Protein AF-A0A7V6LHS7-F1 (afdb_monomer)

Secondary structure (DSSP, 8-state):
-----------------------------------SSGGGHHHHHHTSPP-----------------------PPP--------PPPHHHHHHHHHH-----PPPPTTS-GGGEEE-SS-EEEPPSS-B--SS--SSSPPPTTS-EEEEEEESS---HHHHHHHHHTT-EEEEEETTTEEEEEE-HHHHHHHTT-TTEEEEEE--GGGGS-HHHHHHHHHS-TT---------SSGGGHHHHHHHHHHTT---S------

Foldseek 3Di:
DDDDDDDDDDDYDDDDDDDDDDDDDDDDDDDDDPPDDPVVQLVVLVVPDDDDPDDDDDDDDDDDDDDDDDDDDDDDPDPPPQLAAQDPVNVVVLVVSDDQDDDDDDPVDDPLQWFDFSQYIGGQDPAQEEDLDDPPLDDADPVQWFKKWFAFPDADDPVNVVLLVVLVWAWQADTGRRTTITTAHSSSSNSVVVVPRTRYIDTCHPSRQDRRSRVSVPVSDDPSYHYDDDHDDSFLVCQVVVCVVCVVVVHDDPDTGSDD

Mean predicted aligned error: 15.68 Å

Nearest PDB structures (foldseek):
  5ueb-assembly1_A  TM=5.279E-01  e=4.347E-01  Neisseria gonorrhoeae NCCP11945
  4f3q-assembly1_A  TM=5.709E-01  e=1.157E+00  Coxiella burnetii RSA 493
  7qdd-assembly1_B  TM=4.442E-01  e=1.089E+00  Saccharomyces cerevisiae S288C
  8cg4-assembly1_B  TM=6.805E-01  e=6.825E+00  Aspergillus parasiticus
  6kor-assembly1_A  TM=5.449E-01  e=6.825E+00  Homo sapiens

Sequence (260 aa):
MKKKTFVGLLVTGCIAAVLIFVAWPRRTVPDATSDNADKSLPSRLAACPHPTPATDPSQPVTVEEAQQGNVTNAPADAPAAASARLDEATLEPLRRAFVAPRFSEDPTLPRERQTLLSNRLVVSPEKRSIPDAASGRQSPTPRGTTPFLVQFNTPVSDVTRKLLIEAGALVRGFFPNNAILAELSPAALAALQEVAQVQGAAEFLPSDKVQPFLASLIAAFPKERTVRVSIQTLAPEDAAPLAAVVRKLGGEVEAASAGT

Solvent-accessible surface area (backbone atoms only — not comparable to full-atom values): 17292 Å² total; per-residue (Å²): 134,83,91,86,84,90,83,86,77,90,78,87,84,86,85,87,89,84,89,85,91,81,92,87,82,89,82,88,85,80,93,74,92,80,81,73,70,80,79,46,57,70,56,50,64,72,66,53,80,72,85,72,78,87,72,82,93,82,79,89,82,83,85,83,88,83,82,91,82,90,79,90,79,82,88,75,92,63,77,80,76,69,54,64,55,61,45,66,84,63,47,50,62,52,58,74,69,56,76,76,75,80,72,75,85,60,88,91,49,66,65,55,37,47,32,78,51,75,71,46,71,46,70,55,54,94,58,75,49,64,59,82,61,83,86,73,84,59,80,58,47,100,84,62,22,41,49,25,39,38,26,30,83,52,80,81,44,72,67,58,52,50,51,41,45,75,34,56,31,47,79,62,45,81,43,70,40,27,25,33,36,26,33,29,30,68,68,18,42,52,43,46,76,72,40,84,68,52,24,22,52,44,73,60,48,69,68,65,75,51,56,60,69,59,54,51,49,63,73,74,45,65,88,66,51,40,72,91,79,88,85,83,62,84,46,44,81,46,28,61,62,48,49,52,51,40,45,75,72,74,44,86,75,95,78,75,68,54,78,126

Structure (mmCIF, N/CA/C/O backbone):
data_AF-A0A7V6LHS7-F1
#
_entry.id   AF-A0A7V6LHS7-F1
#
loop_
_atom_site.group_PDB
_atom_site.id
_atom_site.type_symbol
_atom_site.label_atom_id
_atom_site.label_alt_id
_atom_site.label_comp_id
_atom_site.label_asym_id
_atom_site.label_entity_id
_atom_site.label_seq_id
_atom_site.pdbx_PDB_ins_code
_atom_site.Cartn_x
_atom_site.Cartn_y
_atom_site.Cartn_z
_atom_site.occupancy
_atom_site.B_iso_or_equiv
_atom_site.auth_seq_id
_atom_site.auth_comp_id
_atom_site.auth_asym_id
_atom_site.auth_atom_id
_atom_site.pdbx_PDB_model_num
ATOM 1 N N . MET A 1 1 ? -57.864 3.157 -35.873 1.00 36.84 1 MET A N 1
ATOM 2 C CA . MET A 1 1 ? -58.013 3.050 -37.343 1.00 36.84 1 MET A CA 1
ATOM 3 C C . MET A 1 1 ? -56.634 3.096 -37.995 1.00 36.84 1 MET A C 1
ATOM 5 O O . MET A 1 1 ? -55.875 3.981 -37.646 1.00 36.84 1 MET A O 1
ATOM 9 N N . LYS A 1 2 ? -56.367 2.125 -38.890 1.00 38.59 2 LYS A N 1
ATOM 10 C CA . LYS A 1 2 ? -55.381 2.064 -40.006 1.00 38.59 2 LYS A CA 1
ATOM 11 C C . LYS A 1 2 ? -53.926 2.498 -39.705 1.00 38.59 2 LYS A C 1
ATOM 13 O O . LYS A 1 2 ? -53.656 3.676 -39.561 1.00 38.59 2 LYS A O 1
ATOM 18 N N . LYS A 1 3 ? -52.973 1.571 -39.509 1.00 39.00 3 LYS A N 1
ATOM 19 C CA . LYS A 1 3 ? -52.224 0.749 -40.507 1.00 39.00 3 LYS A CA 1
ATOM 20 C C . LYS A 1 3 ? -51.503 1.558 -41.601 1.00 39.00 3 LYS A C 1
ATOM 22 O O . LYS A 1 3 ? -52.175 2.046 -42.505 1.00 39.00 3 LYS A O 1
ATOM 27 N N . LYS A 1 4 ? -50.162 1.517 -41.592 1.00 41.16 4 LYS A N 1
ATOM 28 C CA . LYS A 1 4 ? -49.255 0.870 -42.584 1.00 41.16 4 LYS A CA 1
ATOM 29 C C . LYS A 1 4 ? -47.798 1.252 -42.213 1.00 41.16 4 LYS A C 1
ATOM 31 O O . LYS A 1 4 ? -47.525 2.438 -42.169 1.00 41.16 4 LYS A O 1
ATOM 36 N N . THR A 1 5 ? -46.876 0.408 -41.729 1.00 39.06 5 THR A N 1
ATOM 37 C CA . THR A 1 5 ? -46.391 -0.943 -42.105 1.00 39.06 5 THR A CA 1
ATOM 38 C C . THR A 1 5 ? -45.326 -0.894 -43.214 1.00 39.06 5 THR A C 1
ATOM 40 O O . THR A 1 5 ? -45.680 -0.611 -44.353 1.00 39.06 5 THR A O 1
ATOM 43 N N . PHE A 1 6 ? -44.105 -1.341 -42.845 1.00 35.50 6 PHE A N 1
ATOM 44 C CA . PHE A 1 6 ? -43.155 -2.158 -43.643 1.00 35.50 6 PHE A CA 1
ATOM 45 C C . PHE A 1 6 ? -42.300 -1.393 -44.679 1.00 35.50 6 PHE A C 1
ATOM 47 O O . PHE A 1 6 ? -42.765 -0.420 -45.247 1.00 35.50 6 PHE A O 1
ATOM 54 N N . VAL A 1 7 ? -41.033 -1.702 -44.981 1.00 36.03 7 VAL A N 1
ATOM 55 C CA . VAL A 1 7 ? -40.112 -2.859 -44.851 1.00 36.03 7 VAL A CA 1
ATOM 56 C C . VAL A 1 7 ? -38.718 -2.214 -44.869 1.00 36.03 7 VAL A C 1
ATOM 58 O O . VAL A 1 7 ? -38.517 -1.294 -45.650 1.00 36.03 7 VAL A O 1
ATOM 61 N N . GLY A 1 8 ? -37.757 -2.514 -44.001 1.00 31.55 8 GLY A N 1
ATOM 62 C CA . GLY A 1 8 ? -37.092 -3.800 -43.775 1.00 31.55 8 GLY A CA 1
ATOM 63 C C . GLY A 1 8 ? -35.640 -3.671 -44.274 1.00 31.55 8 GLY A C 1
ATOM 64 O O . GLY A 1 8 ? -35.255 -2.633 -44.793 1.00 31.55 8 GLY A O 1
ATOM 65 N N . LEU A 1 9 ? -34.761 -4.646 -44.144 1.00 31.84 9 LEU A N 1
ATOM 66 C CA . LEU A 1 9 ? -34.845 -5.979 -43.581 1.00 31.84 9 LEU A CA 1
ATOM 67 C C . LEU A 1 9 ? -33.372 -6.441 -43.478 1.00 31.84 9 LEU A C 1
ATOM 69 O O . LEU A 1 9 ? -32.654 -6.250 -44.450 1.00 31.84 9 LEU A O 1
ATOM 73 N N . LEU A 1 10 ? -32.994 -7.052 -42.344 1.00 33.50 10 LEU A N 1
ATOM 74 C CA . LEU A 1 10 ? -32.187 -8.288 -42.226 1.00 33.50 10 LEU A CA 1
ATOM 75 C C . LEU A 1 10 ? -30.771 -8.387 -42.886 1.00 33.50 10 LEU A C 1
ATOM 77 O O . LEU A 1 10 ? -30.543 -7.896 -43.973 1.00 33.50 10 LEU A O 1
ATOM 81 N N . VAL A 1 11 ? -29.770 -9.127 -42.382 1.00 32.09 11 VAL A N 1
ATOM 82 C CA . VAL A 1 11 ? -29.597 -9.967 -41.179 1.00 32.09 11 VAL A CA 1
ATOM 83 C C . VAL A 1 11 ? -28.171 -10.536 -41.131 1.00 32.09 11 VAL A C 1
ATOM 85 O O . VAL A 1 11 ? -27.549 -10.687 -42.176 1.00 32.09 11 VAL A O 1
ATOM 88 N N . THR A 1 12 ? -27.750 -10.944 -39.922 1.00 32.84 12 THR A N 1
ATOM 89 C CA . THR A 1 12 ? -26.756 -11.999 -39.568 1.00 32.84 12 THR A CA 1
ATOM 90 C C . THR A 1 12 ? -25.311 -11.898 -40.083 1.00 32.84 12 THR A C 1
ATOM 92 O O . THR A 1 12 ? -25.046 -11.421 -41.168 1.00 32.84 12 THR A O 1
ATOM 95 N N . GLY A 1 13 ? -24.307 -12.408 -39.368 1.00 27.52 13 GLY A N 1
ATOM 96 C CA . GLY A 1 13 ? -24.367 -13.364 -38.267 1.00 27.52 13 GLY A CA 1
ATOM 97 C C . GLY A 1 13 ? -23.007 -13.619 -37.623 1.00 27.52 13 GLY A C 1
ATOM 98 O O . GLY A 1 13 ? -21.966 -13.155 -38.078 1.00 27.52 13 GLY A O 1
ATOM 99 N N . CYS A 1 14 ? -23.075 -14.349 -36.516 1.00 28.12 14 CYS A N 1
ATOM 100 C CA . CYS A 1 14 ? -21.964 -14.825 -35.711 1.00 28.12 14 CYS A CA 1
ATOM 101 C C . CYS A 1 14 ? -21.332 -16.120 -36.276 1.00 28.12 14 CYS A C 1
ATOM 103 O O . CYS A 1 14 ? -21.974 -16.840 -37.034 1.00 28.12 14 CYS A O 1
ATOM 105 N N . ILE A 1 15 ? -20.168 -16.464 -35.697 1.00 29.14 15 ILE A N 1
ATOM 106 C CA . ILE A 1 15 ? -19.566 -17.808 -35.500 1.00 29.14 15 ILE A CA 1
ATOM 107 C C . ILE A 1 15 ? -18.392 -18.204 -36.431 1.00 29.14 15 ILE A C 1
ATOM 109 O O . ILE A 1 15 ? -18.565 -18.603 -37.571 1.00 29.14 15 ILE A O 1
ATOM 113 N N . ALA A 1 16 ? -17.196 -18.118 -35.831 1.00 27.47 16 ALA A N 1
ATOM 114 C CA . ALA A 1 16 ? -16.117 -19.111 -35.680 1.00 27.47 16 ALA A CA 1
ATOM 115 C C . ALA A 1 16 ? -15.607 -20.010 -36.840 1.00 27.47 16 ALA A C 1
ATOM 117 O O . ALA A 1 16 ? -16.342 -20.793 -37.425 1.00 27.47 16 ALA A O 1
ATOM 118 N N . ALA A 1 17 ? -14.262 -20.051 -36.895 1.00 25.48 17 ALA A 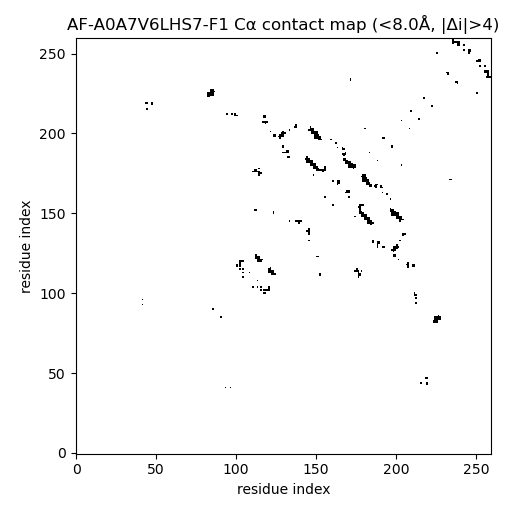N 1
ATOM 119 C CA . ALA A 1 17 ? -13.388 -21.238 -36.947 1.00 25.48 17 ALA A CA 1
ATOM 120 C C . ALA A 1 17 ? -12.770 -21.708 -38.294 1.00 25.48 17 ALA A C 1
ATOM 122 O O . ALA A 1 17 ? -13.457 -22.049 -39.245 1.00 25.48 17 ALA A O 1
ATOM 123 N N . VAL A 1 18 ? -11.435 -21.875 -38.216 1.00 28.14 18 VAL A N 1
ATOM 124 C CA . VAL A 1 18 ? -10.567 -22.908 -38.836 1.00 28.14 18 VAL A CA 1
ATOM 125 C C . VAL A 1 18 ? -9.841 -22.595 -40.164 1.00 28.14 18 VAL A C 1
ATOM 127 O O . VAL A 1 18 ? -10.405 -22.533 -41.247 1.00 28.14 18 VAL A O 1
ATOM 130 N N . LEU A 1 19 ? -8.518 -22.462 -39.981 1.00 30.88 19 LEU A N 1
ATOM 131 C CA . LEU A 1 19 ? -7.338 -22.760 -40.813 1.00 30.88 19 LEU A CA 1
ATOM 132 C C . LEU A 1 19 ? -7.534 -23.549 -42.124 1.00 30.88 19 LEU A C 1
ATOM 134 O O . LEU A 1 19 ? -8.199 -24.574 -42.109 1.00 30.88 19 LEU A O 1
ATOM 138 N N . ILE A 1 20 ? -6.751 -23.193 -43.160 1.00 30.38 20 ILE A N 1
ATOM 139 C CA . ILE A 1 20 ? -5.912 -24.119 -43.959 1.00 30.38 20 ILE A CA 1
ATOM 140 C C . ILE A 1 20 ? -4.780 -23.343 -44.675 1.00 30.38 20 ILE A C 1
ATOM 142 O O . ILE A 1 20 ? -4.989 -22.303 -45.292 1.00 30.38 20 ILE A O 1
ATOM 146 N N . PHE A 1 21 ? -3.572 -23.898 -44.546 1.00 30.70 21 PHE A N 1
ATOM 147 C CA . PHE A 1 21 ? -2.288 -23.577 -45.185 1.00 30.70 21 PHE A CA 1
ATOM 148 C C . PHE A 1 21 ? -2.244 -23.953 -46.676 1.00 30.70 21 PHE A C 1
ATOM 150 O O . PHE A 1 21 ? -2.659 -25.065 -46.985 1.00 30.70 21 PHE A O 1
ATOM 157 N N . VAL A 1 22 ? -1.555 -23.167 -47.530 1.00 29.61 22 VAL A N 1
ATOM 158 C CA . VAL A 1 22 ? -0.772 -23.676 -48.689 1.00 29.61 22 VAL A CA 1
ATOM 159 C C . VAL A 1 22 ? 0.455 -22.771 -48.993 1.00 29.61 22 VAL A C 1
ATOM 161 O O . VAL A 1 22 ? 0.316 -21.562 -49.121 1.00 29.61 22 VAL A O 1
ATOM 164 N N . ALA A 1 23 ? 1.624 -23.438 -49.065 1.00 29.45 23 ALA A N 1
ATOM 165 C CA . ALA A 1 23 ? 3.019 -23.172 -49.521 1.00 29.45 23 ALA A CA 1
ATOM 166 C C . ALA A 1 23 ? 3.360 -21.950 -50.423 1.00 29.45 23 ALA A C 1
ATOM 168 O O . ALA A 1 23 ? 2.482 -21.447 -51.107 1.00 29.45 23 ALA A O 1
ATOM 169 N N . TRP A 1 24 ? 4.594 -21.423 -50.605 1.00 26.33 24 TRP A N 1
ATOM 170 C CA . TRP A 1 24 ? 6.054 -21.764 -50.475 1.00 26.33 24 TRP A CA 1
ATOM 171 C C . TRP A 1 24 ? 6.815 -20.375 -50.607 1.00 26.33 24 TRP A C 1
ATOM 173 O O . TRP A 1 24 ? 6.124 -19.385 -50.842 1.00 26.33 24 TRP A O 1
ATOM 183 N N . PRO A 1 25 ? 8.168 -20.195 -50.588 1.00 35.47 25 PRO A N 1
ATOM 184 C CA . PRO A 1 25 ? 9.215 -21.157 -50.324 1.00 35.47 25 PRO A CA 1
ATOM 185 C C . PRO A 1 25 ? 10.320 -20.810 -49.307 1.00 35.47 25 PRO A C 1
ATOM 187 O O . PRO A 1 25 ? 10.591 -19.667 -48.955 1.00 35.47 25 PRO A O 1
ATOM 190 N N . ARG A 1 26 ? 11.003 -21.891 -48.901 1.00 30.02 26 ARG A N 1
ATOM 191 C CA . ARG A 1 26 ? 12.215 -21.959 -48.076 1.00 30.02 26 ARG A CA 1
ATOM 192 C C . ARG A 1 26 ? 13.386 -21.196 -48.710 1.00 30.02 26 ARG A C 1
ATOM 194 O O . ARG A 1 26 ? 13.736 -21.453 -49.859 1.00 30.02 26 ARG A O 1
ATOM 201 N N . ARG A 1 27 ? 14.072 -20.382 -47.904 1.00 30.16 27 ARG A N 1
ATOM 202 C CA . ARG A 1 27 ? 15.507 -20.100 -48.049 1.00 30.16 27 ARG A CA 1
ATOM 203 C C . ARG A 1 27 ? 16.225 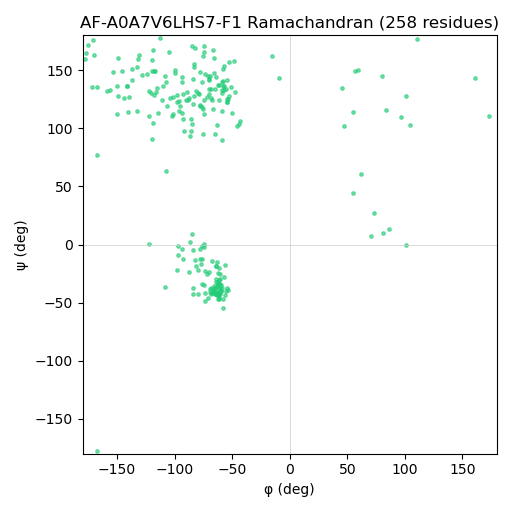-20.660 -46.824 1.00 30.16 27 ARG A C 1
ATOM 205 O O . ARG A 1 27 ? 15.988 -20.224 -45.707 1.00 30.16 27 ARG A O 1
ATOM 212 N N . THR A 1 28 ? 17.047 -21.672 -47.058 1.00 35.28 28 THR A N 1
ATOM 213 C CA . THR A 1 28 ? 18.078 -22.187 -46.149 1.00 35.28 28 THR A CA 1
ATOM 214 C C . THR A 1 28 ? 19.303 -21.277 -46.181 1.00 35.28 28 THR A C 1
ATOM 216 O O . THR A 1 28 ? 19.566 -20.745 -47.259 1.00 35.28 28 THR A O 1
ATOM 219 N N . VAL A 1 29 ? 20.032 -21.160 -45.055 1.00 30.31 29 VAL A N 1
ATOM 220 C CA . VAL A 1 29 ? 21.491 -20.879 -44.879 1.00 30.31 29 VAL A CA 1
ATOM 221 C C . VAL A 1 29 ? 21.739 -20.376 -43.430 1.00 30.31 29 VAL A C 1
ATOM 223 O O . VAL A 1 29 ? 20.928 -19.587 -42.954 1.00 30.31 29 VAL A O 1
ATOM 226 N N . PRO A 1 30 ? 22.852 -20.722 -42.745 1.00 33.62 30 PRO A N 1
ATOM 227 C CA . PRO A 1 30 ? 23.294 -22.031 -42.256 1.00 33.62 30 PRO A CA 1
ATOM 228 C C . PRO A 1 30 ? 23.298 -22.107 -40.701 1.00 33.62 30 PRO A C 1
ATOM 230 O O . PRO A 1 30 ? 23.027 -21.127 -40.009 1.00 33.62 30 PRO A O 1
ATOM 233 N N . ASP A 1 31 ? 23.636 -23.280 -40.159 1.00 34.09 31 ASP A N 1
ATOM 234 C CA . ASP A 1 31 ? 23.856 -23.530 -38.728 1.00 34.09 31 ASP A CA 1
ATOM 235 C C . ASP A 1 31 ? 24.886 -22.576 -38.102 1.00 34.09 31 ASP A C 1
ATOM 237 O O . ASP A 1 31 ? 26.059 -22.561 -38.479 1.00 34.09 31 ASP A O 1
ATOM 241 N N . ALA A 1 32 ? 24.458 -21.854 -37.067 1.00 31.58 32 ALA A N 1
ATOM 242 C CA . ALA A 1 32 ? 25.328 -21.391 -35.998 1.00 31.58 32 ALA A CA 1
ATOM 243 C C . ALA A 1 32 ? 24.810 -22.023 -34.705 1.00 31.58 32 ALA A C 1
ATOM 245 O O . ALA A 1 32 ? 23.765 -21.647 -34.177 1.00 31.58 32 ALA A O 1
ATOM 246 N N . THR A 1 33 ? 25.533 -23.034 -34.235 1.00 35.53 33 THR A N 1
ATOM 247 C CA . THR A 1 33 ? 25.368 -23.688 -32.936 1.00 35.53 33 THR A CA 1
ATOM 248 C C . THR A 1 33 ? 25.207 -22.657 -31.816 1.00 35.53 33 THR A C 1
ATOM 250 O O . THR A 1 33 ? 26.182 -22.072 -31.351 1.00 35.53 33 THR A O 1
ATOM 253 N N . SER A 1 34 ? 23.967 -22.467 -31.371 1.00 35.91 34 SER A N 1
ATOM 254 C CA . SER A 1 34 ? 23.592 -21.791 -30.128 1.00 35.91 34 SER A CA 1
ATOM 255 C C . SER A 1 34 ? 23.113 -22.859 -29.144 1.00 35.91 34 SER A C 1
ATOM 257 O O . SER A 1 34 ? 21.946 -22.913 -28.756 1.00 35.91 34 SER A O 1
ATOM 259 N N . ASP A 1 35 ? 24.019 -23.763 -28.780 1.00 38.62 35 ASP A N 1
ATOM 260 C CA . ASP A 1 35 ? 23.774 -24.712 -27.702 1.00 38.62 35 ASP A CA 1
ATOM 261 C C . ASP A 1 35 ? 24.202 -24.057 -26.376 1.00 38.62 35 ASP A C 1
ATOM 263 O O . ASP A 1 35 ? 25.334 -23.597 -26.239 1.00 38.62 35 ASP A O 1
ATOM 267 N N . ASN A 1 36 ? 23.276 -24.035 -25.408 1.00 37.28 36 ASN A N 1
ATOM 268 C CA . ASN A 1 36 ? 23.440 -23.751 -23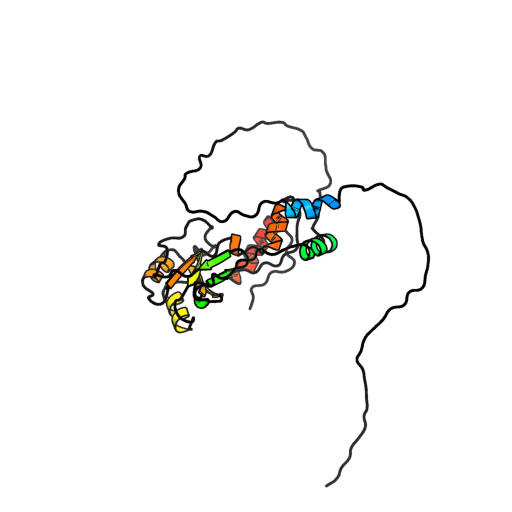.966 1.00 37.28 36 ASN A CA 1
ATOM 269 C C . ASN A 1 36 ? 23.086 -22.379 -23.350 1.00 37.28 36 ASN A C 1
ATOM 271 O O . ASN A 1 36 ? 23.133 -22.285 -22.123 1.00 37.28 36 ASN A O 1
ATOM 275 N N . ALA A 1 37 ? 22.623 -21.354 -24.076 1.00 38.50 37 ALA A N 1
ATOM 276 C CA . ALA A 1 37 ? 22.182 -20.108 -23.411 1.00 38.50 37 ALA A CA 1
ATOM 277 C C . ALA A 1 37 ? 20.724 -20.165 -22.888 1.00 38.50 37 ALA A C 1
ATOM 279 O O . ALA A 1 37 ? 20.459 -19.793 -21.740 1.00 38.50 37 ALA A O 1
ATOM 280 N N . ASP A 1 38 ? 19.791 -20.717 -23.671 1.00 40.53 38 ASP A N 1
ATOM 281 C CA . ASP A 1 38 ? 18.346 -20.634 -23.380 1.00 40.53 38 ASP A CA 1
ATOM 282 C C . ASP A 1 38 ? 17.838 -21.625 -22.326 1.00 40.53 38 ASP A C 1
ATOM 284 O O . ASP A 1 38 ? 16.848 -21.367 -21.641 1.00 40.53 38 ASP A O 1
ATOM 288 N N 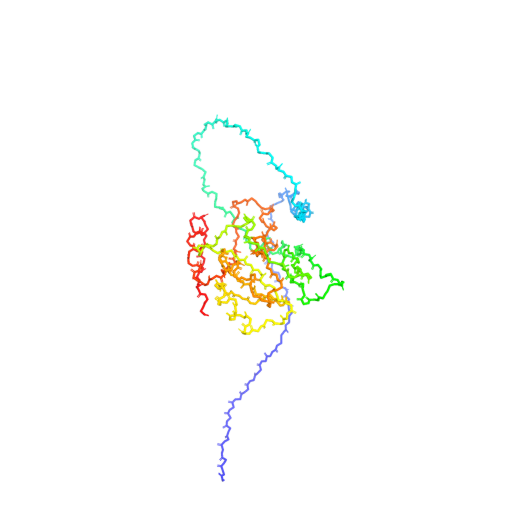. LYS A 1 39 ? 18.554 -22.731 -22.092 1.00 36.50 39 LYS A N 1
ATOM 289 C CA . LYS A 1 39 ? 18.210 -23.692 -21.024 1.00 36.50 39 LYS A CA 1
ATOM 290 C C . LYS A 1 39 ? 18.559 -23.185 -19.613 1.00 36.50 39 LYS A C 1
ATOM 292 O O . LYS A 1 39 ? 18.285 -23.870 -18.628 1.00 36.50 39 LYS A O 1
ATOM 297 N N . SER A 1 40 ? 19.155 -21.994 -19.489 1.00 54.19 40 SER A N 1
ATOM 298 C CA . SER A 1 40 ? 19.657 -21.467 -18.213 1.00 54.19 40 SER A CA 1
ATOM 299 C C . SER A 1 40 ? 18.715 -20.486 -17.502 1.00 54.19 40 SER A C 1
ATOM 301 O O . SER A 1 40 ? 18.806 -20.348 -16.287 1.00 54.19 40 SER A O 1
ATOM 303 N N . LEU A 1 41 ? 17.786 -19.831 -18.203 1.00 49.84 41 LEU A N 1
ATOM 304 C CA . LEU A 1 41 ? 16.922 -18.790 -17.623 1.00 49.84 41 LEU A CA 1
ATOM 305 C C . LEU A 1 41 ? 15.819 -19.331 -16.693 1.00 49.84 41 LEU A C 1
ATOM 307 O O . LEU A 1 41 ? 15.732 -18.852 -15.560 1.00 49.84 41 LEU A O 1
ATOM 311 N N . PRO A 1 42 ? 15.030 -20.354 -17.087 1.00 47.59 42 PRO A N 1
ATOM 312 C CA . PRO A 1 42 ? 14.025 -20.947 -16.196 1.00 47.59 42 PRO A CA 1
ATOM 313 C C . PRO A 1 42 ? 14.667 -21.558 -14.943 1.00 47.59 42 PRO A C 1
ATOM 315 O O . PRO A 1 42 ? 14.164 -21.421 -13.832 1.00 47.59 42 PRO A O 1
ATOM 318 N N . SER A 1 43 ? 15.834 -22.174 -15.126 1.00 45.84 43 SER A N 1
ATOM 319 C CA . SER A 1 43 ? 16.632 -22.830 -14.090 1.00 45.84 43 SER A CA 1
ATOM 320 C C . SER A 1 43 ? 17.230 -21.827 -13.094 1.00 45.84 43 SER A C 1
ATOM 322 O O . SER A 1 43 ? 17.260 -22.092 -11.897 1.00 45.84 43 SER A O 1
ATOM 324 N N . ARG A 1 44 ? 17.665 -20.649 -13.566 1.00 50.88 44 ARG A N 1
ATOM 325 C CA . ARG A 1 44 ? 18.159 -19.555 -12.710 1.00 50.88 44 ARG A CA 1
ATOM 326 C C . ARG A 1 44 ? 17.042 -18.913 -11.891 1.00 50.88 44 ARG A C 1
ATOM 328 O O . ARG A 1 44 ? 17.264 -18.626 -10.724 1.00 50.88 44 ARG A O 1
ATOM 335 N N . LEU A 1 45 ? 15.846 -18.757 -12.463 1.00 48.31 45 LEU A N 1
ATOM 336 C CA . LEU A 1 45 ? 14.665 -18.251 -11.750 1.00 48.31 45 LEU A CA 1
ATOM 337 C C . LEU A 1 45 ? 14.188 -19.207 -10.649 1.00 48.31 45 LEU A C 1
ATOM 339 O O . LEU A 1 45 ? 13.807 -18.754 -9.575 1.00 48.31 45 LEU A O 1
ATOM 343 N N . ALA A 1 46 ? 14.251 -20.519 -10.891 1.00 54.88 46 ALA A N 1
ATOM 344 C CA . ALA A 1 46 ? 13.940 -21.532 -9.881 1.00 54.88 46 ALA A CA 1
ATOM 345 C C . ALA A 1 46 ? 14.996 -21.619 -8.760 1.00 54.88 46 ALA A C 1
ATOM 347 O O . ALA A 1 46 ? 14.684 -22.071 -7.662 1.00 54.88 46 ALA A O 1
ATOM 348 N N . ALA A 1 47 ? 16.235 -21.194 -9.032 1.00 41.97 47 ALA A N 1
ATOM 349 C CA . ALA A 1 47 ? 17.356 -21.228 -8.091 1.00 41.97 47 ALA A CA 1
ATOM 350 C C . ALA A 1 47 ? 17.549 -19.920 -7.298 1.00 41.97 47 ALA A C 1
ATOM 352 O O . ALA A 1 47 ? 18.426 -19.854 -6.435 1.00 41.97 47 ALA A O 1
ATOM 353 N N . CYS A 1 48 ? 16.759 -18.875 -7.570 1.00 43.19 48 CYS A N 1
ATOM 354 C CA . CYS A 1 48 ? 16.786 -17.656 -6.769 1.00 43.19 48 CYS A CA 1
ATOM 355 C C . CYS A 1 48 ? 16.220 -17.950 -5.368 1.00 43.19 48 CYS A C 1
ATOM 357 O O . CYS A 1 48 ? 15.099 -18.454 -5.266 1.00 43.19 48 CYS A O 1
ATOM 359 N N . PRO A 1 49 ? 16.952 -17.636 -4.283 1.00 34.66 49 PRO A N 1
ATOM 360 C CA . PRO A 1 49 ? 16.455 -17.860 -2.936 1.00 34.66 49 PRO A CA 1
ATOM 361 C C . PRO A 1 49 ? 15.155 -17.081 -2.729 1.00 34.66 49 PRO A C 1
ATOM 363 O O . PRO A 1 49 ? 15.066 -15.888 -3.031 1.00 34.66 49 PRO A O 1
ATOM 366 N N . HIS A 1 50 ? 14.140 -17.776 -2.219 1.00 40.50 50 HIS A N 1
ATOM 367 C CA . HIS A 1 50 ? 12.907 -17.150 -1.767 1.00 40.50 50 HIS A CA 1
ATOM 368 C C . HIS A 1 50 ? 13.233 -16.047 -0.749 1.00 40.50 50 HIS A C 1
ATOM 370 O O . HIS A 1 50 ? 14.129 -16.241 0.077 1.00 40.50 50 HIS A O 1
ATOM 376 N N . PRO A 1 51 ? 12.521 -14.905 -0.765 1.00 35.09 51 PRO A N 1
ATOM 377 C CA . PRO A 1 51 ? 12.653 -13.926 0.300 1.00 35.09 51 PRO A CA 1
ATOM 378 C C . PRO A 1 51 ? 12.294 -14.607 1.621 1.00 35.09 51 PRO A C 1
ATOM 380 O O . PRO A 1 51 ? 11.165 -15.060 1.819 1.00 35.09 51 PRO A O 1
ATOM 383 N N . THR A 1 52 ? 13.287 -14.723 2.499 1.00 35.22 52 THR A N 1
ATOM 384 C CA . THR A 1 52 ? 13.126 -15.283 3.836 1.00 35.22 52 THR A CA 1
ATOM 385 C C . THR A 1 52 ? 12.052 -14.479 4.573 1.00 35.22 52 THR A C 1
ATOM 387 O O . THR A 1 52 ? 12.100 -13.243 4.534 1.00 35.22 52 THR A O 1
ATOM 390 N N . PRO A 1 53 ? 11.078 -15.123 5.241 1.00 35.97 53 PRO A N 1
ATOM 391 C CA . PRO A 1 53 ? 10.192 -14.405 6.144 1.00 35.97 53 PRO A CA 1
ATOM 392 C C . PRO A 1 53 ? 11.051 -13.669 7.175 1.00 35.97 53 PRO A C 1
ATOM 394 O O . PRO A 1 53 ? 12.015 -14.223 7.701 1.00 35.97 53 PRO A O 1
ATOM 397 N N . ALA A 1 54 ? 10.739 -12.397 7.418 1.00 36.28 54 ALA A N 1
ATOM 398 C CA . ALA A 1 54 ? 11.416 -11.617 8.441 1.00 36.28 54 ALA A CA 1
ATOM 399 C C . ALA A 1 54 ? 11.129 -12.251 9.811 1.00 36.28 54 ALA A C 1
ATOM 401 O O . ALA A 1 54 ? 10.029 -12.103 10.340 1.00 36.28 54 ALA A O 1
ATOM 402 N N . THR A 1 55 ? 12.101 -12.986 10.345 1.00 36.09 55 THR A N 1
ATOM 403 C CA . THR A 1 55 ? 12.113 -13.450 11.734 1.00 36.09 55 THR A CA 1
ATOM 404 C C . THR A 1 55 ? 12.420 -12.266 12.662 1.00 36.09 55 THR A C 1
ATOM 406 O O . THR A 1 55 ? 13.135 -11.341 12.275 1.00 36.09 55 THR A O 1
ATOM 409 N N . ASP A 1 56 ? 11.833 -12.299 13.857 1.00 32.56 56 ASP A N 1
ATOM 410 C CA . ASP A 1 56 ? 11.787 -11.257 14.894 1.00 32.56 56 ASP A CA 1
ATOM 411 C C . ASP A 1 56 ? 13.130 -10.571 15.270 1.00 32.56 56 ASP A C 1
ATOM 413 O O . ASP A 1 56 ? 14.212 -11.133 15.074 1.00 32.56 56 ASP A O 1
ATOM 417 N N . PRO A 1 57 ? 13.073 -9.351 15.852 1.00 41.66 57 PRO A N 1
ATOM 418 C CA . PRO A 1 57 ? 14.179 -8.413 15.950 1.00 41.66 57 PRO A CA 1
ATOM 419 C C . PRO A 1 57 ? 14.940 -8.585 17.262 1.00 41.66 57 PRO A C 1
ATOM 421 O O . PRO A 1 57 ? 14.468 -8.179 18.317 1.00 41.66 57 PRO A O 1
ATOM 424 N N . SER A 1 58 ? 16.151 -9.128 17.218 1.00 34.16 58 SER A N 1
ATOM 425 C CA . SER A 1 58 ? 17.140 -8.965 18.292 1.00 34.16 58 SER A CA 1
ATOM 426 C C . SER A 1 58 ? 18.504 -9.428 17.802 1.00 34.16 58 SER A C 1
ATOM 428 O O . SER A 1 58 ? 18.923 -10.527 18.143 1.00 34.16 58 SER A O 1
ATOM 430 N N . GLN A 1 59 ? 19.190 -8.616 16.992 1.00 31.77 59 GLN A N 1
ATOM 431 C CA . GLN A 1 59 ? 20.659 -8.587 16.961 1.00 31.77 59 GLN A CA 1
ATOM 432 C C . GLN A 1 59 ? 21.183 -7.432 16.087 1.00 31.77 59 GLN A C 1
ATOM 434 O O . GLN A 1 59 ? 20.660 -7.209 14.994 1.00 31.77 59 GLN A O 1
ATOM 439 N N . PRO A 1 60 ? 22.194 -6.678 16.553 1.00 30.94 60 PRO A N 1
ATOM 440 C CA . PRO A 1 60 ? 22.801 -5.602 15.783 1.00 30.94 60 PRO A CA 1
ATOM 441 C C . PRO A 1 60 ? 23.768 -6.184 14.746 1.00 30.94 60 PRO A C 1
ATOM 443 O O . PRO A 1 60 ? 24.638 -6.984 15.085 1.00 30.94 60 PRO A O 1
ATOM 446 N N . VAL A 1 61 ? 23.633 -5.772 13.484 1.00 33.00 61 VAL A N 1
ATOM 447 C CA . VAL A 1 61 ? 24.616 -6.085 12.439 1.00 33.00 61 VAL A CA 1
ATOM 448 C C . VAL A 1 61 ? 25.607 -4.930 12.354 1.00 33.00 61 VAL A C 1
ATOM 450 O O . VAL A 1 61 ? 25.249 -3.806 12.003 1.00 33.00 61 VAL A O 1
ATOM 453 N N . THR A 1 62 ? 26.847 -5.228 12.724 1.00 26.81 62 THR A N 1
ATOM 454 C CA . THR A 1 62 ? 28.027 -4.368 12.622 1.00 26.81 62 THR A CA 1
ATOM 455 C C . THR A 1 62 ? 28.351 -4.089 11.154 1.00 26.81 62 THR A C 1
ATOM 457 O O . THR A 1 62 ? 28.358 -5.006 10.334 1.00 26.81 62 THR A O 1
ATOM 460 N N . VAL A 1 63 ? 28.619 -2.827 10.819 1.00 29.91 63 VAL A N 1
ATOM 461 C CA . VAL A 1 63 ? 29.044 -2.400 9.480 1.00 29.91 63 VAL A CA 1
ATOM 462 C C . VAL A 1 63 ? 30.570 -2.319 9.482 1.00 29.91 63 VAL A C 1
ATOM 464 O O . VAL A 1 63 ? 31.127 -1.503 10.210 1.00 29.91 63 VAL A O 1
ATOM 467 N N . GLU A 1 64 ? 31.242 -3.164 8.700 1.00 29.02 64 GLU A N 1
ATOM 468 C CA . GLU A 1 64 ? 32.672 -3.024 8.400 1.00 29.02 64 GLU A CA 1
ATOM 469 C C . GLU A 1 64 ? 32.855 -2.301 7.060 1.00 29.02 64 GLU A C 1
ATOM 471 O O . GLU A 1 64 ? 32.324 -2.707 6.024 1.00 29.02 64 GLU A O 1
ATOM 476 N N . GLU A 1 65 ? 33.602 -1.198 7.113 1.00 31.12 65 GLU A N 1
ATOM 477 C CA . GLU A 1 65 ? 34.124 -0.453 5.970 1.00 31.12 65 GLU A CA 1
ATOM 478 C C . GLU A 1 65 ? 35.229 -1.246 5.258 1.00 31.12 65 GLU A C 1
ATOM 480 O O . GLU A 1 65 ? 36.099 -1.828 5.905 1.00 31.12 65 GLU A O 1
ATOM 485 N N . ALA A 1 66 ? 35.275 -1.180 3.923 1.00 29.83 66 ALA A N 1
ATOM 486 C CA . ALA A 1 66 ? 36.490 -1.490 3.175 1.00 29.83 66 ALA A CA 1
ATOM 487 C C . ALA A 1 66 ? 36.685 -0.550 1.974 1.00 29.83 66 ALA A C 1
ATOM 489 O O . ALA A 1 66 ? 35.760 -0.216 1.235 1.00 29.83 66 ALA A O 1
ATOM 490 N N . GLN A 1 67 ? 37.941 -0.126 1.863 1.00 30.58 67 GLN A N 1
ATOM 491 C CA . GLN A 1 67 ? 38.529 1.005 1.152 1.00 30.58 67 GLN A CA 1
ATOM 492 C C . GLN A 1 67 ? 38.473 1.012 -0.385 1.00 30.58 67 GLN A C 1
ATOM 494 O O . GLN A 1 67 ? 38.382 -0.005 -1.069 1.00 30.58 67 GLN A O 1
ATOM 499 N N . GLN A 1 68 ? 38.654 2.237 -0.887 1.00 31.17 68 GLN A N 1
ATOM 500 C CA . GLN A 1 68 ? 38.924 2.650 -2.262 1.00 31.17 68 GLN A CA 1
ATOM 501 C C . GLN A 1 68 ? 40.205 2.043 -2.860 1.00 31.17 68 GLN A C 1
ATOM 503 O O . GLN A 1 68 ? 41.266 2.056 -2.240 1.00 31.17 68 GLN A O 1
ATOM 508 N N . GLY A 1 69 ? 40.120 1.657 -4.136 1.00 27.58 69 GLY A N 1
ATOM 509 C CA . GLY A 1 69 ? 41.253 1.413 -5.027 1.00 27.58 69 GLY A CA 1
ATOM 510 C C . GLY A 1 69 ? 41.012 2.112 -6.366 1.00 27.58 69 GLY A C 1
ATOM 511 O O . GLY A 1 69 ? 40.059 1.803 -7.073 1.00 27.58 69 GLY A O 1
ATOM 512 N N . ASN A 1 70 ? 41.855 3.095 -6.669 1.00 29.06 70 ASN A N 1
ATOM 513 C CA . ASN A 1 70 ? 41.786 3.987 -7.822 1.00 29.06 70 ASN A CA 1
ATOM 514 C C . ASN A 1 70 ? 42.535 3.360 -9.014 1.00 29.06 70 ASN A C 1
ATOM 516 O O . ASN A 1 70 ? 43.724 3.080 -8.875 1.00 29.06 70 ASN A O 1
ATOM 520 N N . VAL A 1 71 ? 41.898 3.178 -10.178 1.00 31.58 71 VAL A N 1
ATOM 521 C CA . VAL A 1 71 ? 42.608 2.956 -11.454 1.00 31.58 71 VAL A CA 1
ATOM 522 C C . VAL A 1 71 ? 41.902 3.711 -12.579 1.00 31.58 71 VAL A C 1
ATOM 524 O O . VAL A 1 71 ? 40.771 3.415 -12.954 1.00 31.58 71 VAL A O 1
ATOM 527 N N . THR A 1 72 ? 42.617 4.699 -13.104 1.00 31.72 72 THR A N 1
ATOM 528 C CA . THR A 1 72 ? 42.299 5.524 -14.268 1.00 31.72 72 THR A CA 1
ATOM 529 C C . THR A 1 72 ? 42.394 4.708 -15.559 1.00 31.72 72 THR A C 1
ATOM 531 O O . THR A 1 72 ? 43.415 4.064 -15.780 1.00 31.72 72 THR A O 1
ATOM 534 N N . ASN A 1 73 ? 41.403 4.811 -16.451 1.00 32.56 73 ASN A N 1
ATOM 535 C CA . ASN A 1 73 ? 41.620 4.723 -17.899 1.00 32.56 73 ASN A CA 1
ATOM 536 C C . ASN A 1 73 ? 40.583 5.564 -18.662 1.00 32.56 73 ASN A C 1
ATOM 538 O O . ASN A 1 73 ? 39.405 5.598 -18.318 1.00 32.56 73 ASN A O 1
ATOM 542 N N . ALA A 1 74 ? 41.102 6.288 -19.654 1.00 31.64 74 ALA A N 1
ATOM 543 C CA . ALA A 1 74 ? 40.467 7.317 -20.475 1.00 31.64 74 ALA A CA 1
ATOM 544 C C . ALA A 1 74 ? 39.485 6.732 -21.527 1.00 31.64 74 ALA A C 1
ATOM 546 O O . ALA A 1 74 ? 39.417 5.511 -21.683 1.00 31.64 74 ALA A O 1
ATOM 547 N N . PRO A 1 75 ? 38.693 7.574 -22.225 1.00 38.69 75 PRO A N 1
ATOM 548 C CA . PRO A 1 75 ? 37.384 7.202 -22.740 1.00 38.69 75 PRO A CA 1
ATOM 549 C C . PRO A 1 75 ? 37.481 6.467 -24.077 1.00 38.69 75 PRO A C 1
ATOM 551 O O . PRO A 1 75 ? 38.075 6.958 -25.035 1.00 38.69 75 PRO A O 1
ATOM 554 N N . ALA A 1 76 ? 36.838 5.308 -24.151 1.00 33.22 76 ALA A N 1
ATOM 555 C CA . ALA A 1 76 ? 36.367 4.767 -25.413 1.00 33.22 76 ALA A CA 1
ATOM 556 C C . ALA A 1 76 ? 34.903 5.190 -25.557 1.00 33.22 76 ALA A C 1
ATOM 558 O O . ALA A 1 76 ? 34.080 4.840 -24.710 1.00 33.22 76 ALA A O 1
ATOM 559 N N . ASP A 1 77 ? 34.601 5.953 -26.608 1.00 39.25 77 ASP A N 1
ATOM 560 C CA . ASP A 1 77 ? 33.238 6.213 -27.068 1.00 39.25 77 ASP A CA 1
ATOM 561 C C . ASP A 1 77 ? 32.568 4.875 -27.406 1.00 39.25 77 ASP A C 1
ATOM 563 O O . ASP A 1 77 ? 32.661 4.351 -28.517 1.00 39.25 77 ASP A O 1
ATOM 567 N N . ALA A 1 78 ? 31.922 4.286 -26.405 1.00 35.31 78 ALA A N 1
ATOM 568 C CA . ALA A 1 78 ? 30.990 3.196 -26.592 1.00 35.31 78 ALA A CA 1
ATOM 569 C C . ALA A 1 78 ? 29.647 3.812 -27.006 1.00 35.31 78 ALA A C 1
ATOM 571 O O . ALA A 1 78 ? 29.194 4.760 -26.354 1.00 35.31 78 ALA A O 1
ATOM 572 N N . PRO A 1 79 ? 28.980 3.300 -28.057 1.00 38.78 79 PRO A N 1
ATOM 573 C CA . PRO A 1 79 ? 27.623 3.721 -28.361 1.00 38.78 79 PRO A CA 1
ATOM 574 C C . PRO A 1 79 ? 26.803 3.499 -27.096 1.00 38.78 79 PRO A C 1
ATOM 576 O O . PRO A 1 79 ? 26.845 2.401 -26.539 1.00 38.78 79 PRO A O 1
ATOM 579 N N . ALA A 1 80 ? 26.138 4.558 -26.622 1.00 38.72 80 ALA A N 1
ATOM 580 C CA . ALA A 1 80 ? 25.275 4.522 -25.453 1.00 38.72 80 ALA A CA 1
ATOM 581 C C . ALA A 1 80 ? 24.436 3.248 -25.537 1.00 38.72 80 ALA A C 1
ATOM 583 O O . ALA A 1 80 ? 23.583 3.126 -26.419 1.00 38.72 80 ALA A O 1
ATOM 584 N N . ALA A 1 81 ? 24.775 2.263 -24.702 1.00 43.12 81 ALA A N 1
ATOM 585 C CA . ALA A 1 81 ? 24.101 0.986 -24.684 1.00 43.12 81 ALA A CA 1
ATOM 586 C C . ALA A 1 81 ? 22.683 1.303 -24.238 1.00 43.12 81 ALA A C 1
ATOM 588 O O . ALA A 1 81 ? 22.431 1.490 -23.050 1.00 43.12 81 ALA A O 1
ATOM 589 N N . ALA A 1 82 ? 21.792 1.480 -25.214 1.00 50.47 82 ALA A N 1
ATOM 590 C CA . ALA A 1 82 ? 20.385 1.683 -24.976 1.00 50.47 82 ALA A CA 1
ATOM 591 C C . ALA A 1 82 ? 19.974 0.568 -24.024 1.00 50.47 82 ALA A C 1
ATOM 593 O O . ALA A 1 82 ? 20.084 -0.608 -24.380 1.00 50.47 82 ALA A O 1
ATOM 594 N N . SER A 1 83 ? 19.613 0.941 -22.794 1.00 57.41 83 SER A N 1
ATOM 595 C CA . SER A 1 83 ? 19.076 0.040 -21.787 1.00 57.41 83 SER A CA 1
ATOM 596 C C . SER A 1 83 ? 18.050 -0.843 -22.467 1.00 57.41 83 SER A C 1
ATOM 598 O O . SER A 1 83 ? 16.973 -0.378 -22.841 1.00 57.41 83 SER A O 1
ATOM 600 N N . ALA A 1 84 ? 18.437 -2.087 -22.740 1.00 82.88 84 ALA A N 1
ATOM 601 C CA . ALA A 1 84 ? 17.697 -2.915 -23.669 1.00 82.88 84 ALA A CA 1
ATOM 602 C C . ALA A 1 84 ? 16.425 -3.375 -22.959 1.00 82.88 84 ALA A C 1
ATOM 604 O O . ALA A 1 84 ? 16.443 -4.325 -22.170 1.00 82.88 84 ALA A O 1
ATOM 605 N N . ARG A 1 85 ? 15.358 -2.607 -23.201 1.00 89.62 85 ARG A N 1
ATOM 606 C CA . ARG A 1 85 ? 14.003 -2.792 -22.693 1.00 89.62 85 ARG A CA 1
ATOM 607 C C . ARG A 1 85 ? 13.584 -4.241 -22.882 1.00 89.62 85 ARG A C 1
ATOM 609 O O . ARG A 1 85 ? 13.730 -4.786 -23.972 1.00 89.62 85 ARG A O 1
ATOM 616 N N . LEU A 1 86 ? 13.061 -4.850 -21.823 1.00 92.44 86 LEU A N 1
ATOM 617 C CA . LEU A 1 86 ? 12.442 -6.164 -21.909 1.00 92.44 86 LEU A CA 1
ATOM 618 C C . LEU A 1 86 ? 11.174 -6.035 -22.755 1.00 92.44 86 LEU A C 1
ATOM 620 O O . LEU A 1 86 ? 10.249 -5.296 -22.401 1.00 92.44 86 LEU A O 1
ATOM 624 N N . ASP A 1 87 ? 11.171 -6.712 -23.897 1.00 91.56 87 ASP A N 1
ATOM 625 C CA . ASP A 1 87 ? 10.056 -6.727 -24.830 1.00 91.56 87 ASP A CA 1
ATOM 626 C C . ASP A 1 87 ? 9.014 -7.790 -24.454 1.00 91.56 87 ASP A C 1
ATOM 628 O O . ASP A 1 87 ? 9.204 -8.617 -23.557 1.00 91.56 87 ASP A O 1
ATOM 632 N N . GLU A 1 88 ? 7.872 -7.751 -25.138 1.00 92.81 88 GLU A N 1
ATOM 633 C CA . GLU A 1 88 ? 6.775 -8.684 -24.875 1.00 92.81 88 GLU A CA 1
ATOM 634 C C . GLU A 1 88 ? 7.175 -10.137 -25.163 1.00 92.81 88 GLU A C 1
ATOM 636 O O . GLU A 1 88 ? 6.794 -11.030 -24.410 1.00 92.81 88 GLU A O 1
ATOM 641 N N . ALA A 1 89 ? 8.004 -10.364 -26.189 1.00 92.38 89 ALA A N 1
ATOM 642 C CA . ALA A 1 89 ? 8.505 -11.688 -26.550 1.00 92.38 89 ALA A CA 1
ATOM 643 C C . ALA A 1 89 ? 9.351 -12.318 -25.428 1.00 92.38 89 ALA A C 1
ATOM 645 O O . ALA A 1 89 ? 9.286 -13.528 -25.213 1.00 92.38 89 ALA A O 1
ATOM 646 N N . THR A 1 90 ? 10.095 -11.502 -24.676 1.00 92.06 90 THR A N 1
ATOM 647 C CA . THR A 1 90 ? 10.849 -11.943 -23.496 1.00 92.06 90 THR A CA 1
ATOM 648 C C . THR A 1 90 ? 9.948 -12.093 -22.268 1.00 92.06 90 THR A C 1
ATOM 650 O O . THR A 1 90 ? 10.079 -13.054 -21.511 1.00 92.06 90 THR A O 1
ATOM 653 N N . LEU A 1 91 ? 9.028 -11.151 -22.034 1.00 94.81 91 LEU A N 1
ATOM 654 C CA . LEU A 1 91 ? 8.204 -11.127 -20.820 1.00 94.81 91 LEU A CA 1
ATOM 655 C C . LEU A 1 91 ? 7.104 -12.195 -20.808 1.00 94.81 91 LEU A C 1
ATOM 657 O O . LEU A 1 91 ? 6.783 -12.718 -19.742 1.00 94.81 91 LEU A O 1
ATOM 661 N N . GLU A 1 92 ? 6.515 -12.522 -21.955 1.00 95.88 92 GLU A N 1
ATOM 662 C CA . GLU A 1 92 ? 5.422 -13.489 -22.058 1.00 95.88 92 GLU A CA 1
ATOM 663 C C . GLU A 1 92 ? 5.773 -14.888 -21.512 1.00 95.88 92 GLU A C 1
ATOM 665 O O . GLU A 1 92 ? 5.054 -15.363 -20.623 1.00 95.88 92 GLU A O 1
ATOM 670 N N . PRO A 1 93 ? 6.854 -15.563 -21.954 1.00 95.31 93 PRO A N 1
ATOM 671 C CA . PRO A 1 93 ? 7.216 -16.871 -21.412 1.00 95.31 93 PRO A CA 1
ATOM 672 C C . PRO A 1 93 ? 7.555 -16.803 -19.918 1.00 95.31 93 PRO A C 1
ATOM 674 O O . PRO A 1 93 ? 7.188 -17.709 -19.171 1.00 95.31 93 PRO A O 1
ATOM 677 N N . LEU A 1 94 ? 8.175 -15.710 -19.457 1.00 95.19 94 LEU A N 1
ATOM 678 C CA . LEU A 1 94 ? 8.476 -15.497 -18.039 1.00 95.19 94 LEU A CA 1
ATOM 679 C C . LEU A 1 94 ? 7.202 -15.373 -17.201 1.00 95.19 94 LEU A C 1
ATOM 681 O O . LEU A 1 94 ? 7.114 -15.982 -16.140 1.00 95.19 94 LEU A O 1
ATOM 685 N N . ARG A 1 95 ? 6.190 -14.643 -17.686 1.00 95.06 95 ARG A N 1
ATOM 686 C CA . ARG A 1 95 ? 4.883 -14.548 -17.020 1.00 95.06 95 ARG A CA 1
ATOM 687 C C . ARG A 1 95 ? 4.181 -15.895 -16.948 1.00 95.06 95 ARG A C 1
ATOM 689 O O . ARG A 1 95 ? 3.613 -16.215 -15.912 1.00 95.06 95 ARG A O 1
ATOM 696 N N . ARG A 1 96 ? 4.224 -16.684 -18.027 1.00 95.69 96 ARG A N 1
ATOM 697 C CA . ARG A 1 96 ? 3.612 -18.024 -18.058 1.00 95.69 96 ARG A CA 1
ATOM 698 C C . ARG A 1 96 ? 4.304 -18.999 -17.103 1.00 95.69 96 ARG A C 1
ATOM 700 O O . ARG A 1 96 ? 3.634 -19.846 -16.525 1.00 95.69 96 ARG A O 1
ATOM 707 N N . ALA A 1 97 ? 5.622 -18.886 -16.952 1.00 95.00 97 ALA A N 1
ATOM 708 C CA . ALA A 1 97 ? 6.406 -19.719 -16.043 1.00 95.00 97 ALA A CA 1
ATOM 709 C C . ALA A 1 97 ? 6.370 -19.232 -14.583 1.00 95.00 97 ALA A C 1
ATOM 711 O O . ALA A 1 97 ? 6.707 -19.993 -13.677 1.00 95.00 97 ALA A O 1
ATOM 712 N N . PHE A 1 98 ? 5.987 -17.975 -14.341 1.00 94.88 98 PHE A N 1
ATOM 713 C CA . PHE A 1 98 ? 5.981 -17.392 -13.007 1.00 94.88 98 PHE A CA 1
ATOM 714 C C . PHE A 1 98 ? 4.920 -18.035 -12.110 1.00 94.88 98 PHE A C 1
ATOM 716 O O . PHE A 1 98 ? 3.722 -18.003 -12.395 1.00 94.88 98 PHE A O 1
ATOM 723 N N . VAL A 1 99 ? 5.364 -18.555 -10.966 1.00 92.31 99 VAL A N 1
ATOM 724 C CA . VAL A 1 99 ? 4.488 -19.052 -9.907 1.00 92.31 99 VAL A CA 1
ATOM 725 C C . VAL A 1 99 ? 4.440 -18.008 -8.801 1.00 92.31 99 VAL A C 1
ATOM 727 O O . VAL A 1 99 ? 5.428 -17.777 -8.107 1.00 92.31 99 VAL A O 1
ATOM 730 N N . ALA A 1 100 ? 3.283 -17.365 -8.641 1.00 86.50 100 ALA A N 1
ATOM 731 C CA . ALA A 1 100 ? 3.092 -16.383 -7.583 1.00 86.50 100 ALA A CA 1
ATOM 732 C C . ALA A 1 100 ? 3.275 -17.028 -6.196 1.00 86.50 100 ALA A C 1
ATOM 734 O O . ALA A 1 100 ? 2.742 -18.123 -5.970 1.00 86.50 100 ALA A O 1
ATOM 735 N N . PRO A 1 101 ? 3.969 -16.356 -5.255 1.00 84.38 101 PRO A N 1
ATOM 736 C CA . PRO A 1 101 ? 3.981 -16.762 -3.859 1.00 84.38 101 PRO A CA 1
ATOM 737 C C . PRO A 1 101 ? 2.544 -16.909 -3.356 1.00 84.38 101 PRO A C 1
ATOM 739 O O . PRO A 1 101 ? 1.720 -16.010 -3.529 1.00 84.38 101 PRO A O 1
ATOM 742 N N . ARG A 1 102 ? 2.230 -18.061 -2.762 1.00 79.94 102 ARG A N 1
ATOM 743 C CA . ARG A 1 102 ? 0.917 -18.308 -2.166 1.00 79.94 102 ARG A CA 1
ATOM 744 C C . ARG A 1 102 ? 1.027 -18.146 -0.663 1.00 79.94 102 ARG A C 1
ATOM 746 O O . ARG A 1 102 ? 1.663 -18.958 -0.001 1.00 79.94 102 ARG A O 1
ATOM 753 N N . PHE A 1 103 ? 0.377 -17.115 -0.146 1.00 85.56 103 PHE A N 1
ATOM 754 C CA . PHE A 1 103 ? 0.081 -17.007 1.275 1.00 85.56 103 PHE A CA 1
ATOM 755 C C . PHE A 1 103 ? -1.273 -17.669 1.503 1.00 85.56 103 PHE A C 1
ATOM 757 O O . PHE A 1 103 ? -2.245 -17.345 0.820 1.00 85.56 103 PHE A O 1
ATOM 764 N N . SER A 1 104 ? -1.318 -18.648 2.400 1.00 86.56 104 SER A N 1
ATOM 765 C CA . SER A 1 104 ? -2.555 -19.316 2.795 1.00 86.56 104 SER A CA 1
ATOM 766 C C . SER A 1 104 ? -3.132 -18.644 4.030 1.00 86.56 104 SER A C 1
ATOM 768 O O . SER A 1 104 ? -2.385 -18.309 4.949 1.00 86.56 104 SER A O 1
ATOM 770 N N . GLU A 1 105 ? -4.454 -18.485 4.053 1.00 89.81 105 GLU A N 1
ATOM 771 C CA . GLU A 1 105 ? -5.174 -18.184 5.291 1.00 89.81 105 GLU A CA 1
ATOM 772 C C . GLU A 1 105 ? -4.897 -19.303 6.308 1.00 89.81 105 GLU A C 1
ATOM 774 O O . GLU A 1 105 ? -4.825 -20.484 5.956 1.00 89.81 105 GLU A O 1
ATOM 779 N N . ASP A 1 106 ? -4.719 -18.923 7.565 1.00 91.12 106 ASP A N 1
ATOM 780 C CA . ASP A 1 106 ? -4.677 -19.843 8.687 1.00 91.12 106 ASP A CA 1
ATOM 781 C C . ASP A 1 106 ? -6.114 -20.309 8.986 1.00 91.12 106 ASP A C 1
ATOM 783 O O . ASP A 1 106 ? -6.955 -19.481 9.356 1.00 91.12 106 ASP A O 1
ATOM 787 N N . PRO A 1 107 ? -6.429 -21.610 8.839 1.00 92.44 107 PRO A N 1
ATOM 788 C CA . PRO A 1 107 ? -7.777 -22.124 9.070 1.00 92.44 107 PRO A CA 1
ATOM 789 C C . PRO A 1 107 ? -8.203 -22.059 10.543 1.00 92.44 107 PRO A C 1
ATOM 791 O O . PRO A 1 107 ? -9.383 -22.226 10.843 1.00 92.44 107 PRO A O 1
ATOM 794 N N . THR A 1 108 ? -7.264 -21.842 11.468 1.00 93.50 108 THR A N 1
ATOM 795 C CA . THR A 1 108 ? -7.555 -21.695 12.900 1.00 93.50 108 THR A CA 1
ATOM 796 C C . THR A 1 108 ? -8.012 -20.283 13.268 1.00 93.50 108 THR A C 1
ATOM 798 O O . THR A 1 108 ? -8.544 -20.075 14.359 1.00 93.50 108 THR A O 1
ATOM 801 N N . LEU A 1 109 ? -7.844 -19.312 12.363 1.00 92.06 109 LEU A N 1
ATOM 802 C CA . LEU A 1 109 ? -8.182 -17.912 12.592 1.00 92.06 109 LEU A CA 1
ATOM 803 C C . LEU A 1 109 ? -9.421 -17.488 11.786 1.00 92.06 109 LEU A C 1
ATOM 805 O O . LEU A 1 109 ? -9.591 -17.903 10.640 1.00 92.06 109 LEU A O 1
ATOM 809 N N . PRO A 1 110 ? -10.270 -16.592 12.327 1.00 92.00 110 PRO A N 1
ATOM 810 C CA . PRO A 1 110 ? -11.375 -16.008 11.571 1.00 92.00 110 PRO A CA 1
ATOM 811 C C . PRO A 1 110 ? -10.885 -15.309 10.301 1.00 92.00 110 PRO A C 1
ATOM 813 O O . PRO A 1 110 ? -9.901 -14.563 10.331 1.00 92.00 110 PRO A O 1
ATOM 816 N N . ARG A 1 111 ? -11.586 -15.515 9.185 1.00 92.06 111 ARG A N 1
ATOM 817 C CA . ARG A 1 111 ? -11.227 -14.936 7.881 1.00 92.06 111 ARG A CA 1
ATOM 818 C C . ARG A 1 111 ? -11.231 -13.410 7.911 1.00 92.06 111 ARG A C 1
ATOM 820 O O . ARG A 1 111 ? -10.389 -12.762 7.298 1.00 92.06 111 ARG A O 1
ATOM 827 N N . GLU A 1 112 ? -12.137 -12.830 8.689 1.00 91.94 112 GLU A N 1
ATOM 828 C CA . GLU A 1 112 ? -12.313 -11.388 8.856 1.00 91.94 112 GLU A CA 1
ATOM 829 C C . GLU A 1 112 ? -11.089 -10.711 9.485 1.00 91.94 112 GLU A C 1
ATOM 831 O O . GLU A 1 112 ? -10.973 -9.492 9.422 1.00 91.94 112 GLU A O 1
ATOM 836 N N . ARG A 1 113 ? -10.168 -11.486 10.074 1.00 93.31 113 ARG A N 1
ATOM 837 C CA . ARG A 1 113 ? -8.910 -10.996 10.649 1.00 93.31 113 ARG A CA 1
ATOM 838 C C . ARG A 1 113 ? -7.717 -11.147 9.707 1.00 93.31 113 ARG A C 1
ATOM 840 O O . ARG A 1 113 ? -6.613 -10.791 10.101 1.00 93.31 113 ARG A O 1
ATOM 847 N N . GLN A 1 114 ? -7.894 -11.700 8.511 1.00 94.62 114 GLN A N 1
ATOM 848 C CA . GLN A 1 114 ? -6.795 -12.170 7.669 1.00 94.62 114 GLN A CA 1
ATOM 849 C C . GLN A 1 114 ? -6.761 -11.443 6.326 1.00 94.62 114 GLN A C 1
ATOM 851 O O . GLN A 1 114 ? -7.374 -11.878 5.360 1.00 94.62 114 GLN A O 1
ATOM 856 N N . THR A 1 115 ? -6.038 -10.332 6.217 1.00 93.94 115 THR A N 1
ATOM 857 C CA . THR A 1 115 ? -5.912 -9.598 4.948 1.00 93.94 115 THR A CA 1
ATOM 858 C C . THR A 1 115 ? -4.773 -10.183 4.109 1.00 93.94 115 THR A C 1
ATOM 860 O O . THR A 1 115 ? -3.594 -9.988 4.415 1.00 93.94 115 THR A O 1
ATOM 863 N N . LEU A 1 116 ? -5.116 -10.887 3.027 1.00 92.56 116 LEU A N 1
ATOM 864 C CA . LEU A 1 116 ? -4.146 -11.399 2.056 1.00 92.56 116 LEU A CA 1
ATOM 865 C C . LEU A 1 116 ? -3.663 -10.285 1.118 1.00 92.56 116 LEU A C 1
ATOM 867 O O . LEU A 1 116 ? -4.445 -9.710 0.360 1.00 92.56 116 LEU A O 1
ATOM 871 N N . LEU A 1 117 ? -2.359 -10.016 1.146 1.00 92.00 117 LEU A N 1
ATOM 872 C CA . LEU A 1 117 ? -1.655 -9.172 0.182 1.00 92.00 117 LEU A CA 1
ATOM 873 C C . LEU A 1 117 ? -0.849 -10.051 -0.778 1.00 92.00 117 LEU A C 1
ATOM 875 O O . LEU A 1 117 ? -0.575 -11.217 -0.496 1.00 92.00 117 LEU A O 1
ATOM 879 N N . SER A 1 118 ? -0.384 -9.474 -1.887 1.00 89.94 118 SER A N 1
ATOM 880 C CA . SER A 1 118 ? 0.414 -10.217 -2.872 1.00 89.94 118 SER A CA 1
ATOM 881 C C . SER A 1 118 ? 1.729 -10.779 -2.316 1.00 89.94 118 SER A C 1
ATOM 883 O O . SER A 1 118 ? 2.237 -11.750 -2.867 1.00 89.94 118 SER A O 1
ATOM 885 N N . ASN A 1 119 ? 2.287 -10.176 -1.256 1.00 90.38 119 ASN A N 1
ATOM 886 C CA . ASN A 1 119 ? 3.602 -10.530 -0.701 1.00 90.38 119 ASN A CA 1
ATOM 887 C C . ASN A 1 119 ? 3.587 -10.944 0.778 1.00 90.38 119 ASN A C 1
ATOM 889 O O . ASN A 1 119 ? 4.654 -11.240 1.314 1.00 90.38 119 ASN A O 1
ATOM 893 N N . ARG A 1 120 ? 2.422 -10.957 1.442 1.00 92.62 120 ARG A N 1
ATOM 894 C CA . ARG A 1 120 ? 2.253 -11.511 2.796 1.00 92.62 120 ARG A CA 1
ATOM 895 C C . ARG A 1 120 ? 0.787 -11.616 3.200 1.00 92.62 120 ARG A C 1
ATOM 897 O O . ARG A 1 120 ? -0.074 -10.932 2.654 1.00 92.62 120 ARG A O 1
ATOM 904 N N . LEU A 1 121 ? 0.534 -12.406 4.236 1.00 93.69 121 LEU A N 1
ATOM 905 C CA . LEU A 1 121 ? -0.694 -12.349 5.018 1.00 93.69 121 LEU A CA 1
ATOM 906 C C . LEU A 1 121 ? -0.523 -11.345 6.169 1.00 93.69 121 LEU A C 1
ATOM 908 O O . LEU A 1 121 ? 0.466 -11.404 6.899 1.00 93.69 121 LEU A O 1
ATOM 912 N N . VAL A 1 122 ? -1.484 -10.439 6.343 1.00 94.88 122 VAL A N 1
ATOM 913 C CA . VAL A 1 122 ? -1.560 -9.550 7.509 1.00 94.88 122 VAL A CA 1
ATOM 914 C C . VAL A 1 122 ? -2.692 -10.025 8.412 1.00 94.88 122 VAL A C 1
ATOM 916 O O . VAL A 1 122 ? -3.852 -10.036 8.006 1.00 94.88 122 VAL A O 1
ATOM 919 N N . VAL A 1 123 ? -2.353 -10.400 9.645 1.00 95.06 123 VAL A N 1
ATOM 920 C CA . VAL A 1 123 ? -3.315 -10.880 10.644 1.00 95.06 123 VAL A CA 1
ATOM 921 C C . VAL A 1 123 ? -3.624 -9.764 11.636 1.00 95.06 123 VAL A C 1
ATOM 923 O O . VAL A 1 123 ? -2.716 -9.173 12.215 1.00 95.06 123 VAL A O 1
ATOM 926 N N . SER A 1 124 ? -4.906 -9.466 11.836 1.00 94.62 124 SER A N 1
ATOM 927 C CA . SER A 1 124 ? -5.363 -8.521 12.852 1.00 94.62 124 SER A CA 1
ATOM 928 C C . SER A 1 124 ? -5.131 -9.089 14.252 1.00 94.62 124 SER A C 1
ATOM 930 O O . SER A 1 124 ? -5.451 -10.265 14.488 1.00 94.62 124 SER A O 1
ATOM 932 N N . PRO A 1 125 ? -4.576 -8.302 15.192 1.00 94.19 125 PRO A N 1
ATOM 933 C CA . PRO A 1 125 ? -4.192 -8.816 16.498 1.00 94.19 125 PRO A CA 1
ATOM 934 C C . PRO A 1 125 ? -5.431 -9.245 17.294 1.00 94.19 125 PRO A C 1
ATOM 936 O O . PRO A 1 125 ? -6.515 -8.688 17.137 1.00 94.19 125 PRO A O 1
ATOM 939 N N . GLU A 1 126 ? -5.297 -10.273 18.133 1.00 92.19 126 GLU A N 1
ATOM 940 C CA . GLU A 1 126 ? -6.424 -10.790 18.930 1.00 92.19 126 GLU A CA 1
ATOM 941 C C . GLU A 1 126 ? -6.847 -9.789 20.007 1.00 92.19 126 GLU A C 1
ATOM 943 O O . GLU A 1 126 ? -8.030 -9.533 20.223 1.00 92.19 126 GLU A O 1
ATOM 948 N N . LYS A 1 127 ? -5.851 -9.173 20.640 1.00 93.56 127 LYS A N 1
ATOM 949 C CA . LYS A 1 127 ? -6.024 -8.043 21.544 1.00 93.56 127 LYS A CA 1
ATOM 950 C C . LYS A 1 127 ? -5.706 -6.765 20.795 1.00 93.56 127 LYS A C 1
ATOM 952 O O . LYS A 1 127 ? -4.829 -6.761 19.935 1.00 93.56 127 LYS A O 1
ATOM 957 N N . ARG A 1 128 ? -6.394 -5.686 21.156 1.00 95.38 128 ARG A N 1
ATOM 958 C CA . ARG A 1 128 ? -6.159 -4.378 20.555 1.00 95.38 128 ARG A CA 1
ATOM 959 C C . ARG A 1 128 ? -4.681 -4.002 20.672 1.00 95.38 128 ARG A C 1
ATOM 961 O O . ARG A 1 128 ? -4.144 -3.986 21.777 1.00 95.38 128 ARG A O 1
ATOM 968 N N . SER A 1 129 ? -4.035 -3.737 19.539 1.00 95.69 129 SER A N 1
ATOM 969 C CA . SER A 1 129 ? -2.611 -3.406 19.479 1.00 95.69 129 SER A CA 1
ATOM 970 C C . SER A 1 129 ? -2.331 -2.478 18.304 1.00 95.69 129 SER A C 1
ATOM 972 O O . SER A 1 129 ? -2.462 -2.857 17.140 1.00 95.69 129 SER A O 1
ATOM 974 N N . ILE A 1 130 ? -1.963 -1.242 18.625 1.00 96.94 130 ILE A N 1
ATOM 975 C CA . ILE A 1 130 ? -1.598 -0.195 17.672 1.00 96.94 130 ILE A CA 1
ATOM 976 C C . ILE A 1 130 ? -0.170 0.234 18.041 1.00 96.94 130 ILE A C 1
ATOM 978 O O . ILE A 1 130 ? 0.098 0.421 19.230 1.00 96.94 130 ILE A O 1
ATOM 982 N N . PRO A 1 131 ? 0.761 0.342 17.079 1.00 96.44 131 PRO A N 1
ATOM 983 C CA . PRO A 1 131 ? 2.123 0.775 17.363 1.00 96.44 131 PRO A CA 1
ATOM 984 C C . PRO A 1 131 ? 2.163 2.261 17.745 1.00 96.44 131 PRO A C 1
ATOM 986 O O . PRO A 1 131 ? 1.436 3.067 17.170 1.00 96.44 131 PRO A O 1
ATOM 989 N N . ASP A 1 132 ? 3.057 2.633 18.662 1.00 95.62 132 ASP A N 1
ATOM 990 C CA . ASP A 1 132 ? 3.224 4.029 19.102 1.00 95.62 132 ASP A CA 1
ATOM 991 C C . ASP A 1 132 ? 3.889 4.917 18.040 1.00 95.62 132 ASP A C 1
ATOM 993 O O . ASP A 1 132 ? 3.710 6.134 18.016 1.00 95.62 132 ASP A O 1
ATOM 997 N N . ALA A 1 133 ? 4.672 4.309 17.147 1.00 96.25 133 ALA A N 1
ATOM 998 C CA . ALA A 1 133 ? 5.385 4.989 16.078 1.00 96.25 133 ALA A CA 1
ATOM 999 C C . ALA A 1 133 ? 5.542 4.082 14.853 1.00 96.25 133 ALA A C 1
ATOM 1001 O O . ALA A 1 133 ? 5.470 2.855 14.945 1.00 96.25 133 ALA A O 1
ATOM 1002 N N . ALA A 1 134 ? 5.812 4.696 13.700 1.00 96.00 134 ALA A N 1
ATOM 1003 C CA . ALA A 1 134 ? 6.283 3.958 12.537 1.00 96.00 134 ALA A CA 1
ATOM 1004 C C . ALA A 1 134 ? 7.656 3.327 12.827 1.00 96.00 134 ALA A C 1
ATOM 1006 O O . ALA A 1 134 ? 8.517 3.924 13.472 1.00 96.00 134 ALA A O 1
ATOM 1007 N N . SER A 1 135 ? 7.887 2.136 12.296 1.00 95.75 135 SER A N 1
ATOM 1008 C CA . SER A 1 135 ? 9.052 1.299 12.549 1.00 95.75 135 SER A CA 1
ATOM 1009 C C . SER A 1 135 ? 10.321 1.762 11.823 1.00 95.75 135 SER A C 1
ATOM 1011 O O . SER A 1 135 ? 11.336 1.075 11.883 1.00 95.75 135 SER A O 1
ATOM 1013 N N . GLY A 1 136 ? 10.258 2.832 11.022 1.00 94.88 136 GLY A N 1
ATOM 1014 C CA . GLY A 1 136 ? 11.372 3.301 10.186 1.00 94.88 136 GLY A CA 1
ATOM 1015 C C . GLY A 1 136 ? 11.712 2.398 8.990 1.00 94.88 136 GLY A C 1
ATOM 1016 O O . GLY A 1 136 ? 12.690 2.648 8.291 1.00 94.88 136 GLY A O 1
ATOM 1017 N N . ARG A 1 137 ? 10.905 1.363 8.707 1.00 94.88 137 ARG A N 1
ATOM 1018 C CA . ARG A 1 137 ? 11.131 0.427 7.582 1.00 94.88 137 ARG A CA 1
ATOM 1019 C C . ARG A 1 137 ? 10.712 0.990 6.224 1.00 94.88 137 ARG A C 1
ATOM 1021 O O . ARG A 1 137 ? 10.898 0.338 5.197 1.00 94.88 137 ARG A O 1
ATOM 1028 N N . GLN A 1 138 ? 10.132 2.184 6.212 1.00 94.69 138 GLN A N 1
ATOM 1029 C CA . GLN A 1 138 ? 9.805 2.931 5.011 1.00 94.69 138 GLN A CA 1
ATOM 1030 C C . GLN A 1 138 ? 9.965 4.425 5.259 1.00 94.69 138 GLN A C 1
ATOM 1032 O O . GLN A 1 138 ? 9.755 4.910 6.371 1.00 94.69 138 GLN A O 1
ATOM 1037 N N . SER A 1 139 ? 10.319 5.153 4.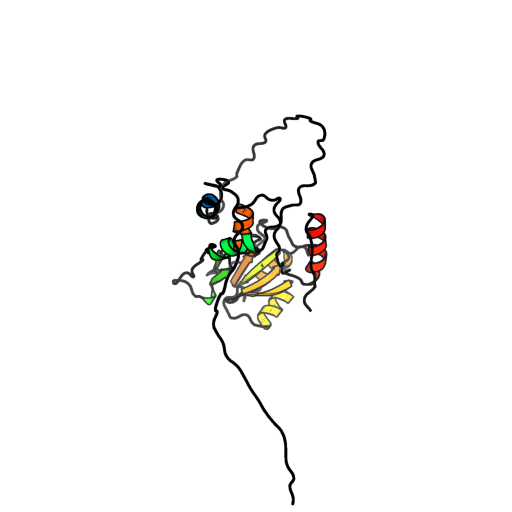206 1.00 92.62 139 SER A N 1
ATOM 1038 C CA . SER A 1 139 ? 10.332 6.609 4.244 1.00 92.62 139 SER A CA 1
ATOM 1039 C C . SER A 1 139 ? 8.898 7.148 4.316 1.00 92.62 139 SER A C 1
ATOM 1041 O O . SER A 1 139 ? 8.019 6.603 3.637 1.00 92.62 139 SER A O 1
ATOM 1043 N N . PRO A 1 140 ? 8.654 8.223 5.086 1.00 94.44 140 PRO A N 1
ATOM 1044 C CA . PRO A 1 140 ? 7.387 8.938 5.038 1.00 94.44 140 PRO A CA 1
ATOM 1045 C C . PRO A 1 140 ? 7.068 9.431 3.623 1.00 94.44 140 PRO A C 1
ATOM 1047 O O . PRO A 1 140 ? 7.964 9.684 2.812 1.00 94.44 140 PRO A O 1
ATOM 1050 N N . THR A 1 141 ? 5.783 9.600 3.330 1.00 93.50 141 THR A N 1
ATOM 1051 C CA . THR A 1 141 ? 5.331 10.272 2.109 1.00 93.50 141 THR A CA 1
ATOM 1052 C C . THR A 1 141 ? 5.721 11.760 2.141 1.00 93.50 141 THR A C 1
ATOM 1054 O O . THR A 1 141 ? 6.046 12.293 3.209 1.00 93.50 141 THR A O 1
ATOM 1057 N N . PRO A 1 142 ? 5.617 12.491 1.013 1.00 91.94 142 PRO A N 1
ATOM 1058 C CA . PRO A 1 142 ? 5.831 13.942 0.991 1.00 91.94 142 PRO A CA 1
ATOM 1059 C C . PRO A 1 142 ? 4.946 14.737 1.965 1.00 91.94 142 PRO A C 1
ATOM 1061 O O . PRO A 1 142 ? 5.257 15.881 2.280 1.00 91.94 142 PRO A O 1
ATOM 1064 N N . ARG A 1 143 ? 3.853 14.139 2.457 1.00 94.12 143 ARG A N 1
ATOM 1065 C CA . ARG A 1 143 ? 2.929 14.733 3.433 1.00 94.12 143 ARG A CA 1
ATOM 1066 C C . ARG A 1 143 ? 3.363 14.513 4.890 1.00 94.12 143 ARG A C 1
ATOM 1068 O O . ARG A 1 143 ? 2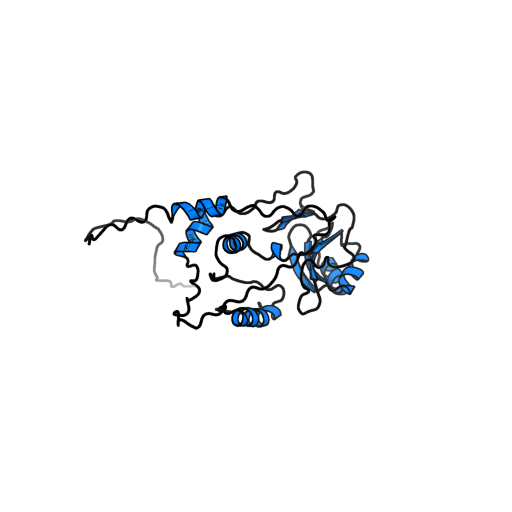.636 14.905 5.795 1.00 94.12 143 ARG A O 1
ATOM 1075 N N . GLY A 1 144 ? 4.508 13.870 5.135 1.00 95.62 144 GLY A N 1
ATOM 1076 C CA . GLY A 1 144 ? 4.981 13.554 6.489 1.00 95.62 144 GLY A CA 1
ATOM 1077 C C . GLY A 1 144 ? 4.196 12.425 7.166 1.00 95.62 144 GLY A C 1
ATOM 1078 O O . GLY A 1 144 ? 4.093 12.383 8.390 1.00 95.62 144 GLY A O 1
ATOM 1079 N N . THR A 1 145 ? 3.616 11.523 6.374 1.00 97.19 145 THR A N 1
ATOM 1080 C CA . THR A 1 145 ? 2.767 10.415 6.835 1.00 97.19 145 THR A CA 1
ATOM 1081 C C . THR A 1 145 ? 3.354 9.061 6.441 1.00 97.19 145 THR A C 1
ATOM 1083 O O . THR A 1 145 ? 4.113 8.957 5.479 1.00 97.19 145 THR A O 1
ATOM 1086 N N . THR A 1 146 ? 2.958 8.001 7.139 1.00 97.81 146 THR A N 1
ATOM 1087 C CA . THR A 1 146 ? 3.301 6.614 6.804 1.00 97.81 146 THR A CA 1
ATOM 1088 C C . THR A 1 146 ? 2.028 5.845 6.432 1.00 97.81 146 THR A C 1
ATOM 1090 O O . THR A 1 146 ? 1.021 5.985 7.126 1.00 97.81 146 THR A O 1
ATOM 1093 N N . PRO A 1 147 ? 2.015 5.045 5.350 1.00 97.44 147 PRO A N 1
ATOM 1094 C CA . PRO A 1 147 ? 0.874 4.193 5.017 1.00 97.44 147 PRO A CA 1
ATOM 1095 C C . PRO A 1 147 ? 0.701 3.024 5.999 1.00 97.44 147 PRO A C 1
ATOM 1097 O O . PRO A 1 147 ? 1.630 2.242 6.210 1.00 97.44 147 PRO A O 1
ATOM 1100 N N . PHE A 1 148 ? -0.511 2.856 6.526 1.00 98.06 148 PHE A N 1
ATOM 1101 C CA . PHE A 1 148 ? -0.930 1.749 7.386 1.00 98.06 148 PHE A CA 1
ATOM 1102 C C . PHE A 1 148 ? -2.210 1.093 6.861 1.00 98.06 148 PHE A C 1
ATOM 1104 O O . PHE A 1 148 ? -3.114 1.756 6.352 1.00 98.06 148 PHE A O 1
ATOM 1111 N N . LEU A 1 149 ? -2.304 -0.219 7.049 1.00 97.69 149 LEU A N 1
ATOM 1112 C CA . LEU A 1 149 ? -3.554 -0.962 7.075 1.00 97.69 149 LEU A CA 1
ATOM 1113 C C . LEU A 1 149 ? -4.121 -0.869 8.494 1.00 97.69 149 LEU A C 1
ATOM 1115 O O . LEU A 1 149 ? -3.627 -1.521 9.415 1.00 97.69 149 LEU A O 1
ATOM 1119 N N . VAL A 1 150 ? -5.140 -0.033 8.665 1.00 98.12 150 VAL A N 1
ATOM 1120 C CA . VAL A 1 150 ? -5.898 0.101 9.911 1.00 98.12 150 VAL A CA 1
ATOM 1121 C C . VAL A 1 150 ? -6.969 -0.981 9.936 1.00 98.12 150 VAL A C 1
ATOM 1123 O O . VAL A 1 150 ? -7.793 -1.056 9.027 1.00 98.12 150 VAL A O 1
ATOM 1126 N N . GLN A 1 151 ? -6.933 -1.832 10.953 1.00 97.56 151 GLN A N 1
ATOM 1127 C CA . GLN A 1 151 ? -7.741 -3.042 11.065 1.00 97.56 151 GLN A CA 1
ATOM 1128 C C . GLN A 1 151 ? -8.831 -2.864 12.117 1.00 97.56 151 GLN A C 1
ATOM 1130 O O . GLN A 1 151 ? -8.585 -2.328 13.200 1.00 97.56 151 GLN A O 1
ATOM 1135 N N . PHE A 1 152 ? -10.020 -3.373 11.820 1.00 95.75 152 PHE A N 1
ATOM 1136 C CA . PHE A 1 152 ? -11.204 -3.298 12.667 1.00 95.75 152 PHE A CA 1
ATOM 1137 C C . PHE A 1 152 ? -11.681 -4.702 13.039 1.00 95.75 152 PHE A C 1
ATOM 1139 O O . PHE A 1 152 ? -11.552 -5.651 12.269 1.00 95.75 152 PHE A O 1
ATOM 1146 N N . ASN A 1 153 ? -12.274 -4.835 14.222 1.00 89.88 153 ASN A N 1
ATOM 1147 C CA . ASN A 1 153 ? -12.912 -6.080 14.666 1.00 89.88 153 ASN A CA 1
ATOM 1148 C C . ASN A 1 153 ? -14.359 -6.229 14.156 1.00 89.88 153 ASN A C 1
ATOM 1150 O O . ASN A 1 153 ? -14.991 -7.261 14.363 1.00 89.88 153 ASN A O 1
ATOM 1154 N N . THR A 1 154 ? -14.878 -5.201 13.488 1.00 91.19 154 THR A N 1
ATOM 1155 C CA . THR A 1 154 ? -16.220 -5.136 12.907 1.00 91.19 154 THR A CA 1
ATOM 1156 C C . THR A 1 154 ? -16.139 -4.634 11.464 1.00 91.19 154 THR A C 1
ATOM 1158 O O . THR A 1 154 ? -15.135 -4.020 11.086 1.00 91.19 154 THR A O 1
ATOM 1161 N N . PRO A 1 155 ? -17.172 -4.885 10.638 1.00 93.25 155 PRO A N 1
ATOM 1162 C CA . PRO A 1 155 ? -17.232 -4.359 9.282 1.00 93.25 155 PRO A CA 1
ATOM 1163 C C . PRO A 1 155 ? -16.981 -2.853 9.213 1.00 93.25 155 PRO A C 1
ATOM 1165 O O . PRO A 1 155 ? -17.531 -2.071 9.991 1.00 93.25 155 PRO A O 1
ATOM 1168 N N . VAL A 1 156 ? -16.156 -2.447 8.247 1.00 93.50 156 VAL A N 1
ATOM 1169 C CA . VAL A 1 156 ? -15.872 -1.034 7.984 1.00 93.50 156 VAL A CA 1
ATOM 1170 C C . VAL A 1 156 ? -17.165 -0.317 7.597 1.00 93.50 156 VAL A C 1
ATOM 1172 O O . VAL A 1 156 ? -17.831 -0.700 6.638 1.00 93.50 156 VAL A O 1
ATOM 1175 N N . SER A 1 157 ? -17.485 0.753 8.325 1.00 92.88 157 SER A N 1
ATOM 1176 C CA . SER A 1 157 ? -18.638 1.620 8.071 1.00 92.88 157 SER A CA 1
ATOM 1177 C C . SER A 1 157 ? -18.204 3.058 7.774 1.00 92.88 157 SER A C 1
ATOM 1179 O O . SER A 1 157 ? -17.060 3.445 8.040 1.00 92.88 157 SER A O 1
ATOM 1181 N N . ASP A 1 158 ? -19.127 3.882 7.280 1.00 94.25 158 ASP A N 1
ATOM 1182 C CA . ASP A 1 158 ? -18.881 5.317 7.084 1.00 94.25 158 ASP A CA 1
ATOM 1183 C C . ASP A 1 158 ? -18.588 6.042 8.403 1.00 94.25 158 ASP A C 1
ATOM 1185 O O . ASP A 1 158 ? -17.758 6.951 8.439 1.00 94.25 158 ASP A O 1
ATOM 1189 N N . VAL A 1 159 ? -19.195 5.592 9.507 1.00 92.75 159 VAL A N 1
ATOM 1190 C CA . VAL A 1 159 ? -18.906 6.101 10.857 1.00 92.75 159 VAL A CA 1
ATOM 1191 C C . VAL A 1 159 ? -17.447 5.833 11.211 1.00 92.75 159 VAL A C 1
ATOM 1193 O O . VAL A 1 159 ? -16.728 6.736 11.628 1.00 92.75 159 VAL A O 1
ATOM 1196 N N . THR A 1 160 ? -16.979 4.610 10.971 1.00 93.06 160 THR A N 1
ATOM 1197 C CA . THR A 1 160 ? -15.591 4.218 11.218 1.00 93.06 160 THR A CA 1
ATOM 1198 C C . THR A 1 160 ? -14.615 5.037 10.370 1.00 93.06 160 THR A C 1
ATOM 1200 O O . THR A 1 160 ? -13.590 5.500 10.867 1.00 93.06 160 THR A O 1
ATOM 1203 N N . ARG A 1 161 ? -14.948 5.276 9.095 1.00 95.69 161 ARG A N 1
ATOM 1204 C CA . ARG A 1 161 ? -14.151 6.128 8.203 1.00 95.69 161 ARG A CA 1
ATOM 1205 C C . ARG A 1 161 ? -14.074 7.566 8.720 1.00 95.69 161 ARG A C 1
ATOM 1207 O O . ARG A 1 161 ? -12.996 8.155 8.695 1.00 95.69 161 ARG A O 1
ATOM 1214 N N . LYS A 1 162 ? -15.192 8.114 9.201 1.00 95.81 162 LYS A N 1
ATOM 1215 C CA . LYS A 1 162 ? -15.257 9.461 9.775 1.00 95.81 162 LYS A CA 1
ATOM 1216 C C . LYS A 1 162 ? -14.383 9.585 11.022 1.00 95.81 162 LYS A C 1
ATOM 1218 O O . LYS A 1 162 ? -13.624 10.542 11.109 1.00 95.81 162 LYS A O 1
ATOM 1223 N N . LEU A 1 163 ? -14.409 8.589 11.911 1.00 95.31 163 LEU A N 1
ATOM 1224 C CA . LEU A 1 163 ? -13.550 8.550 13.101 1.00 95.31 163 LEU A CA 1
ATOM 1225 C C . LEU A 1 163 ? -12.057 8.562 12.745 1.00 95.31 163 LEU A C 1
ATOM 1227 O O . LEU A 1 163 ? -11.285 9.267 13.385 1.00 95.31 163 LEU A O 1
ATOM 1231 N N . LEU A 1 164 ? -11.641 7.834 11.700 1.00 96.81 164 LEU A N 1
ATOM 1232 C CA . LEU A 1 164 ? -10.253 7.897 11.229 1.00 96.81 164 LEU A CA 1
ATOM 1233 C C . LEU A 1 164 ? -9.875 9.299 10.737 1.00 96.81 164 LEU A C 1
ATOM 1235 O O . LEU A 1 164 ? -8.794 9.789 11.050 1.00 96.81 164 LEU A O 1
ATOM 1239 N N . ILE A 1 165 ? -10.758 9.940 9.969 1.00 97.31 165 ILE A N 1
ATOM 1240 C CA . ILE A 1 165 ? -10.527 11.294 9.452 1.00 97.31 165 ILE A CA 1
ATOM 1241 C C . ILE A 1 165 ? -10.448 12.304 10.605 1.00 97.31 165 ILE A C 1
ATOM 1243 O O . ILE A 1 165 ? -9.560 13.153 10.609 1.00 97.31 165 ILE A O 1
ATOM 1247 N N . GLU A 1 166 ? -11.328 12.191 11.602 1.00 97.00 166 GLU A N 1
ATOM 1248 C CA . GLU A 1 166 ? -11.318 13.019 12.818 1.00 97.00 166 GLU A CA 1
ATOM 1249 C C . GLU A 1 166 ? -10.046 12.799 13.654 1.00 97.00 166 GLU A C 1
ATOM 1251 O O . GLU A 1 166 ? -9.518 13.751 14.222 1.00 97.00 166 GLU A O 1
ATOM 1256 N N . ALA A 1 167 ? -9.493 11.581 13.648 1.00 96.62 167 ALA A N 1
ATOM 1257 C CA . ALA A 1 167 ? -8.181 11.274 14.217 1.00 96.62 167 ALA A CA 1
ATOM 1258 C C . ALA A 1 167 ? -7.000 11.783 13.360 1.00 96.62 167 ALA A C 1
ATOM 1260 O O . ALA A 1 167 ? -5.846 11.575 13.721 1.00 96.62 167 ALA A O 1
ATOM 1261 N N . GLY A 1 168 ? -7.250 12.444 12.225 1.00 97.19 168 GLY A N 1
ATOM 1262 C CA . GLY A 1 168 ? -6.215 13.013 11.357 1.00 97.19 168 GLY A CA 1
ATOM 1263 C C . GLY A 1 168 ? -5.634 12.044 10.322 1.00 97.19 168 GLY A C 1
ATOM 1264 O O . GLY A 1 168 ? -4.604 12.346 9.717 1.00 97.19 168 GLY A O 1
ATOM 1265 N N . ALA A 1 169 ? -6.261 10.886 10.101 1.00 97.56 169 ALA A N 1
ATOM 1266 C CA . ALA A 1 169 ? -5.844 9.942 9.070 1.00 97.56 169 ALA A CA 1
ATOM 1267 C C . ALA A 1 169 ? -6.266 10.402 7.665 1.00 97.56 169 ALA A C 1
ATOM 1269 O O . ALA A 1 169 ? -7.404 10.822 7.439 1.00 97.56 169 ALA A O 1
ATOM 1270 N N . LEU A 1 170 ? -5.386 10.216 6.679 1.00 97.06 170 LEU A N 1
ATOM 1271 C CA . LEU A 1 170 ? -5.723 10.388 5.265 1.00 97.06 170 LEU A CA 1
ATOM 1272 C C . LEU A 1 170 ? -6.186 9.049 4.692 1.00 97.06 170 LEU A C 1
ATOM 1274 O O . LEU A 1 170 ? -5.375 8.195 4.330 1.00 97.06 170 LEU A O 1
ATOM 1278 N N . VAL A 1 171 ? -7.498 8.843 4.623 1.00 96.31 171 VAL A N 1
ATOM 1279 C CA . VAL A 1 171 ? -8.072 7.581 4.142 1.00 96.31 171 VAL A CA 1
ATOM 1280 C C . VAL A 1 171 ? -7.888 7.439 2.626 1.00 96.31 171 VAL A C 1
ATOM 1282 O O . VAL A 1 171 ? -8.297 8.315 1.868 1.00 96.31 171 VAL A O 1
ATOM 1285 N N . ARG A 1 172 ? -7.310 6.317 2.177 1.00 94.62 172 ARG A N 1
ATOM 1286 C CA . ARG A 1 172 ? -7.006 6.054 0.757 1.00 94.62 172 ARG A CA 1
ATOM 1287 C C . ARG A 1 172 ? -7.891 4.997 0.118 1.00 94.62 172 ARG A C 1
ATOM 1289 O O . ARG A 1 172 ? -8.263 5.138 -1.040 1.00 94.62 172 ARG A O 1
ATOM 1296 N N . GLY A 1 173 ? -8.260 3.951 0.849 1.00 92.56 173 GLY A N 1
ATOM 1297 C CA . GLY A 1 173 ? -9.059 2.881 0.261 1.00 92.56 173 GLY A CA 1
ATOM 1298 C C . GLY A 1 173 ? -9.458 1.803 1.249 1.00 92.56 173 GLY A C 1
ATOM 1299 O O . GLY A 1 173 ? -8.919 1.71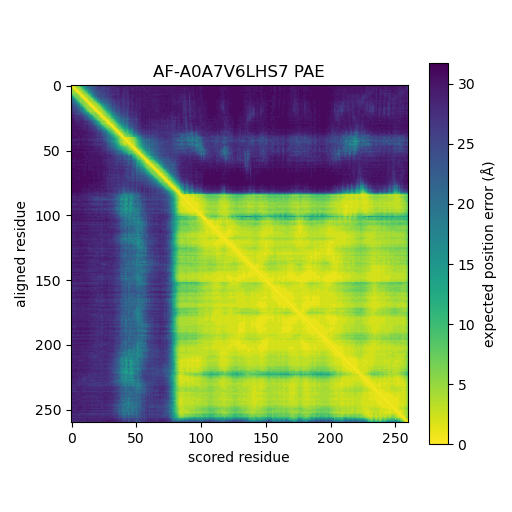0 2.348 1.00 92.56 173 GLY A O 1
ATOM 1300 N N . PHE A 1 174 ? -10.430 0.993 0.848 1.00 93.19 174 PHE A N 1
ATOM 1301 C CA . PHE A 1 174 ? -10.811 -0.208 1.579 1.00 93.19 174 PHE A CA 1
ATOM 1302 C C . PHE A 1 174 ? -9.894 -1.373 1.193 1.00 93.19 174 PHE A C 1
ATOM 1304 O O . PHE A 1 174 ? -9.540 -1.520 0.024 1.00 93.19 174 PHE A O 1
ATOM 1311 N N . PHE A 1 175 ? -9.551 -2.206 2.171 1.00 92.38 175 PHE A N 1
ATOM 1312 C CA . PHE A 1 175 ? -8.929 -3.509 1.971 1.00 92.38 175 PHE A CA 1
ATOM 1313 C C . PHE A 1 175 ? -9.863 -4.604 2.503 1.00 92.38 175 PHE A C 1
ATOM 1315 O O . PHE A 1 175 ? -10.593 -4.362 3.466 1.00 92.38 175 PHE A O 1
ATOM 1322 N N . PRO A 1 176 ? -9.848 -5.813 1.911 1.00 90.94 176 PRO A N 1
ATOM 1323 C CA . PRO A 1 176 ? -10.638 -6.932 2.412 1.00 90.94 176 PRO A CA 1
ATOM 1324 C C . PRO A 1 176 ? -10.407 -7.200 3.901 1.00 90.94 176 PRO A C 1
ATOM 1326 O O . PRO A 1 176 ? -9.333 -6.915 4.437 1.00 90.94 176 PRO A O 1
ATOM 1329 N N . ASN A 1 177 ? -11.397 -7.841 4.527 1.00 93.88 177 ASN A N 1
ATOM 1330 C CA . ASN A 1 177 ? -11.320 -8.329 5.905 1.00 93.88 177 ASN A CA 1
ATOM 1331 C C . ASN A 1 177 ? -11.105 -7.183 6.906 1.00 93.88 177 ASN A C 1
ATOM 1333 O O . ASN A 1 177 ? -10.107 -7.108 7.613 1.00 93.88 177 ASN A O 1
ATOM 1337 N N . ASN A 1 178 ? -12.086 -6.270 6.917 1.00 95.19 178 ASN A N 1
ATOM 1338 C CA . ASN A 1 178 ? -12.227 -5.178 7.881 1.00 95.19 178 ASN A CA 1
ATOM 1339 C C . ASN A 1 178 ? -10.991 -4.275 7.995 1.00 95.19 178 ASN A C 1
ATOM 1341 O O . ASN A 1 178 ? -10.592 -3.905 9.098 1.00 95.19 178 ASN A O 1
ATOM 1345 N N . ALA A 1 179 ? -10.393 -3.897 6.863 1.00 96.81 179 ALA A N 1
ATOM 1346 C CA . ALA A 1 179 ? -9.220 -3.033 6.842 1.00 96.81 179 ALA A CA 1
ATOM 1347 C C . ALA A 1 179 ? -9.427 -1.777 5.983 1.00 96.81 179 ALA A C 1
ATOM 1349 O O . ALA A 1 179 ? -10.105 -1.784 4.954 1.00 96.81 179 ALA A O 1
ATOM 1350 N N . ILE A 1 180 ? -8.804 -0.677 6.397 1.00 97.25 180 ILE A N 1
ATOM 1351 C CA . ILE A 1 180 ? -8.692 0.558 5.621 1.00 97.25 180 ILE A CA 1
ATOM 1352 C C . ILE A 1 180 ? -7.212 0.858 5.412 1.00 97.25 180 ILE A C 1
ATOM 1354 O O . ILE A 1 180 ? -6.444 0.906 6.369 1.00 97.25 180 ILE A O 1
ATOM 1358 N N . LEU A 1 181 ? -6.824 1.129 4.169 1.00 97.19 181 LEU A N 1
ATOM 1359 C CA . LEU A 1 181 ? -5.549 1.768 3.880 1.00 97.19 181 LEU A CA 1
ATOM 1360 C C . LEU A 1 181 ? -5.671 3.267 4.161 1.00 97.19 181 LEU A C 1
ATOM 1362 O O . LEU A 1 181 ? -6.489 3.959 3.544 1.00 97.19 181 LEU A O 1
ATOM 1366 N N . ALA A 1 182 ? -4.844 3.763 5.073 1.00 97.62 182 ALA A N 1
ATOM 1367 C CA . ALA A 1 182 ? -4.757 5.174 5.414 1.00 97.62 182 ALA A CA 1
ATOM 1368 C C . ALA A 1 182 ? -3.297 5.610 5.548 1.00 97.62 182 ALA A C 1
ATOM 1370 O O . ALA A 1 182 ? -2.432 4.820 5.918 1.00 97.62 182 ALA A O 1
ATOM 1371 N N . GLU A 1 183 ? -3.016 6.875 5.262 1.00 97.81 183 GLU A N 1
ATOM 1372 C CA . GLU A 1 183 ? -1.747 7.481 5.651 1.00 97.81 183 GLU A CA 1
ATOM 1373 C C . GLU A 1 183 ? -1.906 8.159 7.014 1.00 97.81 183 GLU A C 1
ATOM 1375 O O . GLU A 1 183 ? -2.837 8.940 7.217 1.00 97.81 183 GLU A O 1
ATOM 1380 N N . LEU A 1 184 ? -0.993 7.862 7.938 1.00 98.25 184 LEU A N 1
ATOM 1381 C CA . LEU A 1 184 ? -1.022 8.354 9.313 1.00 98.25 184 LEU A CA 1
ATOM 1382 C C . LEU A 1 184 ? 0.212 9.213 9.587 1.00 98.25 184 LEU A C 1
ATOM 1384 O O . LEU A 1 184 ? 1.340 8.786 9.338 1.00 98.25 184 LEU A O 1
ATOM 1388 N N . SER A 1 185 ? 0.005 10.422 10.105 1.00 97.50 185 SER A N 1
ATOM 1389 C CA . SER A 1 185 ? 1.073 11.185 10.757 1.00 97.50 185 SER A CA 1
ATOM 1390 C C . SER A 1 185 ? 1.369 10.585 12.142 1.00 97.50 185 SER A C 1
ATOM 1392 O O . SER A 1 185 ? 0.538 9.835 12.663 1.00 97.50 185 SER A O 1
ATOM 1394 N N . PRO A 1 186 ? 2.496 10.929 12.793 1.00 97.19 186 PRO A N 1
ATOM 1395 C CA . PRO A 1 186 ? 2.747 10.505 14.173 1.00 97.19 186 PRO A CA 1
ATOM 1396 C C . PRO A 1 186 ? 1.617 10.905 15.137 1.00 97.19 186 PRO A C 1
ATOM 1398 O O . PRO A 1 186 ? 1.202 10.107 15.971 1.00 97.19 186 PRO A O 1
ATOM 1401 N N . ALA A 1 187 ? 1.060 12.111 14.971 1.00 97.56 187 ALA A N 1
ATOM 1402 C CA . ALA A 1 187 ? -0.069 12.581 15.772 1.00 97.56 187 ALA A CA 1
ATOM 1403 C C . ALA A 1 187 ? -1.351 11.776 15.505 1.00 97.56 187 ALA A C 1
ATOM 1405 O O . ALA A 1 187 ? -2.068 11.445 16.444 1.00 97.56 187 ALA A O 1
ATOM 1406 N N . ALA A 1 188 ? -1.619 11.421 14.243 1.00 98.00 188 ALA A N 1
ATOM 1407 C CA . ALA A 1 188 ? -2.782 10.610 13.899 1.00 98.00 188 ALA A CA 1
ATOM 1408 C C . ALA A 1 188 ? -2.661 9.183 14.443 1.00 98.00 188 ALA A C 1
ATOM 1410 O O . ALA A 1 188 ? -3.623 8.650 14.982 1.00 98.00 188 ALA A O 1
ATOM 1411 N N . LEU A 1 189 ? -1.471 8.579 14.356 1.00 97.38 189 LEU A N 1
ATOM 1412 C CA . LEU A 1 189 ? -1.211 7.256 14.923 1.00 97.38 189 LEU A CA 1
ATOM 1413 C C . LEU A 1 189 ? -1.419 7.247 16.446 1.00 97.38 189 LEU A C 1
ATOM 1415 O O . LEU A 1 189 ? -2.074 6.343 16.958 1.00 97.38 189 LEU A O 1
ATOM 1419 N N . ALA A 1 190 ? -0.953 8.286 17.147 1.00 97.31 190 ALA A N 1
ATOM 1420 C CA . ALA A 1 190 ? -1.224 8.462 18.572 1.00 97.31 190 ALA A CA 1
ATOM 1421 C C . ALA A 1 190 ? -2.729 8.620 18.857 1.00 97.31 190 ALA A C 1
ATOM 1423 O O . ALA A 1 190 ? -3.252 7.972 19.757 1.00 97.31 190 ALA A O 1
ATOM 1424 N N . ALA A 1 191 ? -3.454 9.411 18.059 1.00 97.56 191 ALA A N 1
ATOM 1425 C CA . ALA A 1 191 ? -4.900 9.581 18.213 1.00 97.56 191 ALA A CA 1
ATOM 1426 C C . ALA A 1 191 ? -5.693 8.280 17.969 1.00 97.56 191 ALA A C 1
ATOM 1428 O O . ALA A 1 191 ? -6.732 8.070 18.597 1.00 97.56 191 ALA A O 1
ATOM 1429 N N . LEU A 1 192 ? -5.204 7.368 17.116 1.00 95.69 192 LEU A N 1
ATOM 1430 C CA . LEU A 1 192 ? -5.843 6.060 16.912 1.00 95.69 192 LEU A CA 1
ATOM 1431 C C . LEU A 1 192 ? -5.870 5.203 18.183 1.00 95.69 192 LEU A C 1
ATOM 1433 O O . LEU A 1 192 ? -6.769 4.368 18.308 1.00 95.69 192 LEU A O 1
ATOM 1437 N N . GLN A 1 193 ? -4.960 5.429 19.139 1.00 93.94 193 GLN A N 1
ATOM 1438 C CA . GLN A 1 193 ? -4.977 4.756 20.445 1.00 93.94 193 GLN A CA 1
ATOM 1439 C C . GLN A 1 193 ? -6.255 5.051 21.242 1.00 93.94 193 GLN A C 1
ATOM 1441 O O . GLN A 1 193 ? -6.663 4.225 22.056 1.00 93.94 193 GLN A O 1
ATOM 1446 N N . GLU A 1 194 ? -6.985 6.119 20.924 1.00 93.62 194 GLU A N 1
ATOM 1447 C CA . GLU A 1 194 ? -8.257 6.468 21.572 1.00 93.62 194 GLU A CA 1
ATOM 1448 C C . GLU A 1 194 ? -9.492 5.994 20.781 1.00 93.62 194 GLU A C 1
ATOM 1450 O O . GLU A 1 194 ? -10.618 6.020 21.279 1.00 93.62 194 GLU A O 1
ATOM 1455 N N . VAL A 1 195 ? -9.313 5.500 19.549 1.00 93.62 195 VAL A N 1
ATOM 1456 C CA . VAL A 1 195 ? -10.421 5.012 18.712 1.00 93.62 195 VAL A CA 1
ATOM 1457 C C . VAL A 1 195 ? -10.716 3.547 19.036 1.00 93.62 195 VAL A C 1
ATOM 1459 O O . VAL A 1 195 ? -10.061 2.636 18.523 1.00 93.62 195 VAL A O 1
ATOM 1462 N N . ALA A 1 196 ? -11.721 3.309 19.883 1.00 92.44 196 ALA A N 1
ATOM 1463 C CA . ALA A 1 196 ? -12.072 1.981 20.402 1.00 92.44 196 ALA A CA 1
ATOM 1464 C C . ALA A 1 196 ? -12.387 0.931 19.318 1.00 92.44 196 ALA A C 1
ATOM 1466 O O . ALA A 1 196 ? -12.185 -0.261 19.534 1.00 92.44 196 ALA A O 1
ATOM 1467 N N . GLN A 1 197 ? -12.874 1.359 18.151 1.00 93.38 197 GLN A N 1
ATOM 1468 C CA . GLN A 1 197 ? -13.205 0.477 17.030 1.00 93.38 197 GLN A CA 1
ATOM 1469 C C . GLN A 1 197 ? -11.959 -0.070 16.314 1.00 93.38 197 GLN A C 1
ATOM 1471 O O . GLN A 1 197 ? -12.045 -1.105 15.651 1.00 93.38 197 GLN A O 1
ATOM 1476 N N . VAL A 1 198 ? -10.809 0.606 16.420 1.00 96.19 198 VAL A N 1
ATOM 1477 C CA . VAL A 1 198 ? -9.557 0.153 15.804 1.00 96.19 198 VAL A CA 1
ATOM 1478 C C . VAL A 1 198 ? -8.988 -0.997 16.626 1.00 96.19 198 VAL A C 1
ATOM 1480 O O . VAL A 1 198 ? -8.642 -0.828 17.795 1.00 96.19 198 VAL A O 1
ATOM 1483 N N . GLN A 1 199 ? -8.864 -2.159 15.988 1.00 96.38 199 GLN A N 1
ATOM 1484 C CA . GLN A 1 199 ? -8.274 -3.363 16.564 1.00 96.38 199 GLN A CA 1
ATOM 1485 C C . GLN A 1 199 ? -6.747 -3.345 16.442 1.00 96.38 199 GLN A C 1
ATOM 1487 O O . GLN A 1 199 ? -6.044 -3.776 17.354 1.00 96.38 199 GLN A O 1
ATOM 1492 N N . GLY A 1 200 ? -6.219 -2.829 15.336 1.00 97.06 200 GLY A N 1
ATOM 1493 C CA . GLY A 1 200 ? -4.782 -2.665 15.180 1.00 97.06 200 GLY A CA 1
ATOM 1494 C C . GLY A 1 200 ? -4.387 -1.864 13.955 1.00 97.06 200 GLY A C 1
ATOM 1495 O O . GLY A 1 200 ? -5.234 -1.461 13.157 1.00 97.06 200 GLY A O 1
ATOM 1496 N N . ALA A 1 201 ? -3.088 -1.624 13.813 1.00 97.62 201 ALA A N 1
ATOM 1497 C CA . ALA A 1 201 ? -2.530 -0.985 12.632 1.00 97.62 201 ALA A CA 1
ATOM 1498 C C . ALA A 1 201 ? -1.220 -1.666 12.232 1.00 97.62 201 ALA A C 1
ATOM 1500 O O . ALA A 1 201 ? -0.297 -1.789 13.035 1.00 97.62 201 ALA A O 1
ATOM 1501 N N . ALA A 1 202 ? -1.139 -2.086 10.972 1.00 97.44 202 ALA A N 1
ATOM 1502 C CA . ALA A 1 202 ? 0.058 -2.675 10.388 1.00 97.44 202 ALA A CA 1
ATOM 1503 C C . ALA A 1 202 ? 0.565 -1.778 9.261 1.00 97.44 202 ALA A C 1
ATOM 1505 O O . ALA A 1 202 ? -0.207 -1.379 8.394 1.00 97.44 202 ALA A O 1
ATOM 1506 N N . GLU A 1 203 ? 1.856 -1.460 9.238 1.00 97.50 203 GLU A N 1
ATOM 1507 C CA . GLU A 1 203 ? 2.420 -0.671 8.141 1.00 97.50 203 GLU A CA 1
ATOM 1508 C C . GLU A 1 203 ? 2.207 -1.350 6.790 1.00 97.50 203 GLU A C 1
ATOM 1510 O O . GLU A 1 203 ? 2.452 -2.548 6.663 1.00 97.50 203 GLU A O 1
ATOM 1515 N N . PHE A 1 204 ? 1.811 -0.584 5.773 1.00 96.81 204 PHE A N 1
ATOM 1516 C CA . PHE A 1 204 ? 1.761 -1.040 4.386 1.00 96.81 204 PHE A CA 1
ATOM 1517 C C . PHE A 1 204 ? 3.138 -0.818 3.749 1.00 96.81 204 PHE A C 1
ATOM 1519 O O . PHE A 1 204 ? 3.480 0.284 3.306 1.00 96.81 204 PHE A O 1
ATOM 1526 N N . LEU A 1 205 ? 3.966 -1.861 3.795 1.00 95.69 205 LEU A N 1
ATOM 1527 C CA . LEU A 1 205 ? 5.406 -1.799 3.555 1.00 95.69 205 LEU A CA 1
ATOM 1528 C C . LEU A 1 205 ? 5.734 -1.646 2.060 1.00 95.69 205 LEU A C 1
ATOM 1530 O O . LEU A 1 205 ? 4.911 -1.970 1.205 1.00 95.69 205 LEU A O 1
ATOM 1534 N N . PRO A 1 206 ? 6.956 -1.209 1.695 1.00 93.69 206 PRO A N 1
ATOM 1535 C CA . PRO A 1 206 ? 7.395 -1.149 0.301 1.00 93.69 206 PRO A CA 1
ATOM 1536 C C . PRO A 1 206 ? 7.266 -2.489 -0.431 1.00 93.69 206 PRO A C 1
ATOM 1538 O O . PRO A 1 206 ? 6.844 -2.515 -1.584 1.00 93.69 206 PRO A O 1
ATOM 1541 N N . SER A 1 207 ? 7.538 -3.602 0.258 1.00 91.62 207 SER A N 1
ATOM 1542 C CA . SER A 1 207 ? 7.348 -4.952 -0.281 1.00 91.62 207 SER A CA 1
ATOM 1543 C C . SER A 1 207 ? 5.896 -5.244 -0.655 1.00 91.62 207 SER A C 1
ATOM 1545 O O . SER A 1 207 ? 5.659 -5.998 -1.585 1.00 91.62 207 SER A O 1
ATOM 1547 N N . ASP A 1 208 ? 4.912 -4.635 0.009 1.00 92.88 208 ASP A N 1
ATOM 1548 C CA . ASP A 1 208 ? 3.492 -4.863 -0.284 1.00 92.88 208 ASP A CA 1
ATOM 1549 C C . ASP A 1 208 ? 3.020 -4.118 -1.546 1.00 92.88 208 ASP A C 1
ATOM 1551 O O . ASP A 1 208 ? 1.972 -4.436 -2.102 1.00 92.88 208 ASP A O 1
ATOM 1555 N N . LYS A 1 209 ? 3.799 -3.129 -2.008 1.00 92.25 209 LYS A N 1
ATOM 1556 C CA . LYS A 1 209 ? 3.464 -2.227 -3.126 1.00 92.25 209 LYS A CA 1
ATOM 1557 C C . LYS A 1 209 ? 3.986 -2.733 -4.476 1.00 92.25 209 LYS A C 1
ATOM 1559 O O . LYS A 1 209 ? 3.604 -2.204 -5.517 1.00 92.25 209 LYS A O 1
ATOM 1564 N N . VAL A 1 210 ? 4.867 -3.738 -4.471 1.00 92.56 210 VAL A N 1
ATOM 1565 C CA . VAL A 1 210 ? 5.502 -4.295 -5.676 1.00 92.56 210 VAL A CA 1
ATOM 1566 C C . VAL A 1 210 ? 4.852 -5.625 -6.035 1.00 92.56 210 VAL A C 1
ATOM 1568 O O . VAL A 1 210 ? 4.803 -6.539 -5.218 1.00 92.56 210 VAL A O 1
ATOM 1571 N N . GLN A 1 211 ? 4.379 -5.773 -7.272 1.00 92.75 211 GLN A N 1
ATOM 1572 C CA . GLN A 1 211 ? 3.829 -7.050 -7.732 1.00 92.75 211 GLN A CA 1
ATOM 1573 C C . GLN A 1 211 ? 4.904 -8.157 -7.697 1.00 92.75 211 GLN A C 1
ATOM 1575 O O . GLN A 1 211 ? 6.021 -7.911 -8.162 1.00 92.75 211 GLN A O 1
ATOM 1580 N N . PRO A 1 212 ? 4.590 -9.381 -7.226 1.00 93.44 212 PRO A N 1
ATOM 1581 C CA . PRO A 1 212 ? 5.568 -10.464 -7.091 1.00 93.44 212 PRO A CA 1
ATOM 1582 C C . PRO A 1 212 ? 6.346 -10.771 -8.377 1.00 93.44 212 PRO A C 1
ATOM 1584 O O . PRO A 1 212 ? 7.557 -10.983 -8.346 1.00 93.44 212 PRO A O 1
ATOM 1587 N N . PHE A 1 213 ? 5.670 -10.727 -9.530 1.00 94.44 213 PHE A N 1
ATOM 1588 C CA . PHE A 1 213 ? 6.328 -10.926 -10.820 1.00 94.44 213 PHE A CA 1
ATOM 1589 C C . PHE A 1 213 ? 7.376 -9.839 -11.099 1.00 94.44 213 PHE A C 1
ATOM 1591 O O . PHE A 1 213 ? 8.488 -10.152 -11.513 1.00 94.44 213 PHE A O 1
ATOM 1598 N N . LEU A 1 214 ? 7.077 -8.571 -10.798 1.00 93.69 214 LEU A N 1
ATOM 1599 C CA . LEU A 1 214 ? 8.035 -7.477 -10.967 1.00 93.69 214 LEU A CA 1
ATOM 1600 C C . LEU A 1 214 ? 9.237 -7.632 -10.025 1.00 93.69 214 LEU A C 1
ATOM 1602 O O . LEU A 1 214 ? 10.368 -7.419 -10.453 1.00 93.69 214 LEU A O 1
ATOM 1606 N N . ALA A 1 215 ? 9.016 -8.070 -8.782 1.00 91.81 215 ALA A N 1
ATOM 1607 C CA . ALA A 1 215 ? 10.106 -8.398 -7.865 1.00 91.81 215 ALA A CA 1
ATOM 1608 C C . ALA A 1 215 ? 11.011 -9.514 -8.425 1.00 91.81 215 ALA A C 1
ATOM 1610 O O . ALA A 1 215 ? 12.234 -9.409 -8.338 1.00 91.81 215 ALA A O 1
ATOM 1611 N N . SER A 1 216 ? 10.432 -10.536 -9.071 1.00 92.31 216 SER A N 1
ATOM 1612 C CA . SER A 1 216 ? 11.212 -11.598 -9.726 1.00 92.31 216 SER A CA 1
ATOM 1613 C C . SER A 1 216 ? 12.048 -11.084 -10.903 1.00 92.31 216 SER A C 1
ATOM 1615 O O . SER A 1 216 ? 13.196 -11.492 -11.058 1.00 92.31 216 SER A O 1
ATOM 1617 N N . LEU A 1 217 ? 11.526 -10.130 -11.685 1.00 93.94 217 LEU A N 1
ATOM 1618 C CA . LEU A 1 217 ? 12.282 -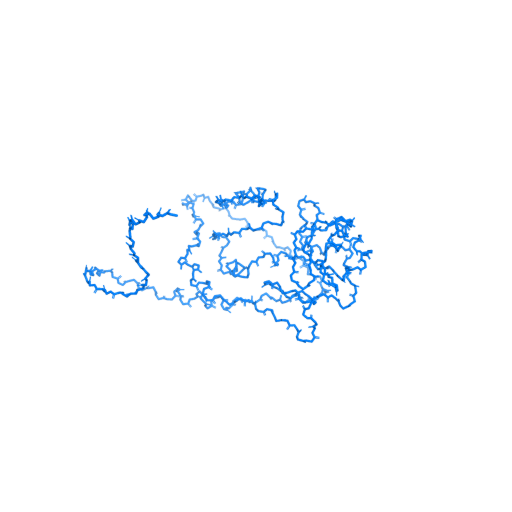9.500 -12.772 1.00 93.94 217 LEU A CA 1
ATOM 1619 C C . LEU A 1 217 ? 13.457 -8.675 -12.235 1.00 93.94 217 LEU A C 1
ATOM 1621 O O . LEU A 1 217 ? 14.552 -8.764 -12.781 1.00 93.94 217 LEU A O 1
ATOM 1625 N N . ILE A 1 218 ? 13.250 -7.921 -11.149 1.00 90.94 218 ILE A N 1
ATOM 1626 C CA . ILE A 1 218 ? 14.309 -7.139 -10.487 1.00 90.94 218 ILE A CA 1
ATOM 1627 C C . ILE A 1 218 ? 15.441 -8.052 -9.992 1.00 90.94 218 ILE A C 1
ATOM 1629 O O . ILE A 1 218 ? 16.604 -7.669 -10.057 1.00 90.94 218 ILE A O 1
ATOM 1633 N N . ALA A 1 219 ? 15.113 -9.251 -9.503 1.00 90.75 219 ALA A N 1
ATOM 1634 C CA . ALA A 1 219 ? 16.108 -10.218 -9.043 1.00 90.75 219 ALA A CA 1
ATOM 1635 C C . ALA A 1 219 ? 16.830 -10.941 -10.197 1.00 90.75 219 ALA A C 1
ATOM 1637 O O . ALA A 1 219 ? 18.003 -11.284 -10.067 1.00 90.75 219 ALA A O 1
ATOM 1638 N N . ALA A 1 220 ? 16.136 -11.192 -11.311 1.00 90.88 220 ALA A N 1
ATOM 1639 C CA . ALA A 1 220 ? 16.648 -12.001 -12.416 1.00 90.88 220 ALA A CA 1
ATOM 1640 C C . ALA A 1 220 ? 17.466 -11.215 -13.453 1.00 90.88 220 ALA A C 1
ATOM 1642 O O . ALA A 1 220 ? 18.277 -11.811 -14.165 1.00 90.88 220 ALA A O 1
ATOM 1643 N N . PHE A 1 221 ? 17.250 -9.903 -13.565 1.00 91.19 221 PHE A N 1
ATOM 1644 C CA . PHE A 1 221 ? 17.881 -9.066 -14.583 1.00 91.19 221 PHE A CA 1
ATOM 1645 C C . PHE A 1 221 ? 18.776 -7.975 -13.974 1.00 91.19 221 PHE A C 1
ATOM 1647 O O . PHE A 1 221 ? 18.486 -7.469 -12.891 1.00 91.19 221 PHE A O 1
ATOM 1654 N N . PRO A 1 222 ? 19.848 -7.561 -14.680 1.00 88.25 222 PRO A N 1
ATOM 1655 C CA . PRO A 1 222 ? 20.640 -6.393 -14.301 1.00 88.25 222 PRO A CA 1
ATOM 1656 C C . PRO A 1 222 ? 19.791 -5.115 -14.234 1.00 88.25 222 PRO A C 1
ATOM 1658 O O . PRO A 1 222 ? 18.815 -4.969 -14.975 1.00 88.25 222 PRO A O 1
ATOM 1661 N N . LYS A 1 223 ? 20.190 -4.162 -13.382 1.00 85.00 223 LYS A N 1
ATOM 1662 C CA . LYS A 1 223 ? 19.439 -2.917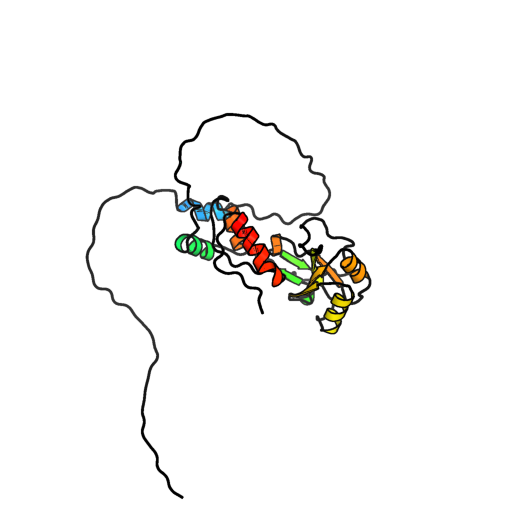 -13.116 1.00 85.00 223 LYS A CA 1
ATOM 1663 C C . LYS A 1 223 ? 19.325 -2.000 -14.336 1.00 85.00 223 LYS A C 1
ATOM 1665 O O . LYS A 1 223 ? 18.465 -1.129 -14.372 1.00 85.00 223 LYS A O 1
ATOM 1670 N N . GLU A 1 224 ? 20.179 -2.201 -15.331 1.00 86.12 224 GLU A N 1
ATOM 1671 C CA . GLU A 1 224 ? 20.219 -1.443 -16.577 1.00 86.12 224 GLU A CA 1
ATOM 1672 C C . GLU A 1 224 ? 19.094 -1.854 -17.537 1.00 86.12 224 GLU A C 1
ATOM 1674 O O . GLU A 1 224 ? 18.856 -1.168 -18.531 1.00 86.12 224 GLU A O 1
ATOM 1679 N N . ARG A 1 225 ? 18.398 -2.971 -17.275 1.00 89.50 225 ARG A N 1
ATOM 1680 C CA . ARG A 1 225 ? 17.240 -3.410 -18.061 1.00 89.50 225 ARG A CA 1
ATOM 1681 C C . ARG A 1 225 ? 15.995 -2.634 -17.648 1.00 89.50 225 ARG A C 1
ATOM 1683 O O . ARG A 1 225 ? 15.647 -2.567 -16.474 1.00 89.50 225 ARG A O 1
ATOM 1690 N N . THR A 1 226 ? 15.286 -2.093 -18.633 1.00 91.56 226 THR A N 1
ATOM 1691 C CA . THR A 1 226 ? 14.023 -1.379 -18.414 1.00 91.56 226 THR A CA 1
ATOM 1692 C C . THR A 1 226 ? 12.830 -2.282 -18.713 1.00 91.56 226 THR A C 1
ATOM 1694 O O . THR A 1 226 ? 12.894 -3.185 -19.545 1.00 91.56 226 THR A O 1
ATOM 1697 N N . VAL A 1 227 ? 11.713 -2.043 -18.031 1.00 92.88 227 VAL A N 1
ATOM 1698 C CA . VAL A 1 227 ? 10.452 -2.763 -18.236 1.00 92.88 227 VAL A CA 1
ATOM 1699 C C . VAL A 1 227 ? 9.302 -1.764 -18.219 1.00 92.88 227 VAL A C 1
ATOM 1701 O O . VAL A 1 227 ? 9.309 -0.806 -17.446 1.00 92.88 227 VAL A O 1
ATOM 1704 N N . ARG A 1 228 ? 8.308 -1.975 -19.084 1.00 93.19 228 ARG A N 1
ATOM 1705 C CA . ARG A 1 228 ? 7.082 -1.172 -19.075 1.00 93.19 228 ARG A CA 1
ATOM 1706 C C . ARG A 1 228 ? 6.222 -1.601 -17.891 1.00 93.19 228 ARG A C 1
ATOM 1708 O O . ARG A 1 228 ? 5.873 -2.774 -17.783 1.00 93.19 228 ARG A O 1
ATOM 1715 N N . VAL A 1 229 ? 5.858 -0.655 -17.034 1.00 93.50 229 VAL A N 1
ATOM 1716 C CA . VAL A 1 229 ? 4.997 -0.897 -15.871 1.00 93.50 229 VAL A CA 1
ATOM 1717 C C . VAL A 1 229 ? 3.900 0.152 -15.792 1.00 93.50 229 VAL A C 1
ATOM 1719 O O . VAL A 1 229 ? 4.076 1.287 -16.230 1.00 93.50 229 VAL A O 1
ATOM 1722 N N . SER A 1 230 ? 2.776 -0.226 -15.196 1.00 93.62 230 SER A N 1
ATOM 1723 C CA . SER A 1 230 ? 1.769 0.721 -14.725 1.00 93.62 230 SER A CA 1
ATOM 1724 C C . SER A 1 230 ? 1.985 0.942 -13.233 1.00 93.62 230 SER A C 1
ATOM 1726 O O . SER A 1 230 ? 2.082 -0.025 -12.479 1.00 93.62 230 SER A O 1
ATOM 1728 N N . ILE A 1 231 ? 2.069 2.204 -12.809 1.00 93.56 231 ILE A N 1
ATOM 1729 C CA . ILE A 1 231 ? 2.212 2.563 -11.397 1.00 93.56 231 ILE A CA 1
ATOM 1730 C C . ILE A 1 231 ? 0.922 3.231 -10.938 1.00 93.56 231 ILE A C 1
ATOM 1732 O O . ILE A 1 231 ? 0.497 4.226 -11.520 1.00 93.56 231 ILE A O 1
ATOM 1736 N N . GLN A 1 232 ? 0.317 2.687 -9.886 1.00 92.06 232 GLN A N 1
ATOM 1737 C CA . GLN A 1 232 ? -0.813 3.302 -9.204 1.00 92.06 232 GLN A CA 1
ATOM 1738 C C . GLN A 1 232 ? -0.299 4.044 -7.972 1.00 92.06 232 GLN A C 1
ATOM 1740 O O . GLN A 1 232 ? 0.359 3.454 -7.113 1.00 92.06 232 GLN A O 1
ATOM 1745 N N . THR A 1 233 ? -0.578 5.341 -7.891 1.00 92.19 233 THR A N 1
ATOM 1746 C CA . THR A 1 233 ? -0.221 6.148 -6.726 1.00 92.19 233 THR A CA 1
ATOM 1747 C C . THR A 1 233 ? -1.259 6.004 -5.616 1.00 92.19 233 THR A C 1
ATOM 1749 O O . THR A 1 233 ? -2.427 5.719 -5.872 1.00 92.19 233 THR A O 1
ATOM 1752 N N . LEU A 1 234 ? -0.829 6.200 -4.364 1.00 89.81 234 LEU A N 1
ATOM 1753 C CA . LEU A 1 234 ? -1.739 6.221 -3.211 1.00 89.81 234 LEU A CA 1
ATOM 1754 C C . LEU A 1 234 ? -2.656 7.443 -3.244 1.00 89.81 234 LEU A C 1
ATOM 1756 O O . LEU A 1 234 ? -3.845 7.333 -2.956 1.00 89.81 234 LEU A O 1
ATOM 1760 N N . ALA A 1 235 ? -2.084 8.596 -3.583 1.00 91.12 235 ALA A N 1
ATOM 1761 C CA . ALA A 1 235 ? -2.800 9.843 -3.754 1.00 91.12 235 ALA A CA 1
ATOM 1762 C C . ALA A 1 235 ? -2.810 10.229 -5.242 1.00 91.12 235 ALA A C 1
ATOM 1764 O O . ALA A 1 235 ? -1.771 10.099 -5.903 1.00 91.12 235 ALA A O 1
ATOM 1765 N N . PRO A 1 236 ? -3.940 10.691 -5.800 1.00 91.00 236 PRO A N 1
ATOM 1766 C CA . PRO A 1 236 ? -4.002 11.095 -7.204 1.00 91.00 236 PRO A CA 1
ATOM 1767 C C . PRO A 1 236 ? -3.014 12.231 -7.522 1.00 91.00 236 PRO A C 1
ATOM 1769 O O . PRO A 1 236 ? -2.383 12.225 -8.578 1.00 91.00 236 PRO A O 1
ATOM 1772 N N . GLU A 1 237 ? -2.794 13.148 -6.580 1.00 91.19 237 GLU A N 1
ATOM 1773 C CA . GLU A 1 237 ? -1.843 14.256 -6.699 1.00 91.19 237 GLU A CA 1
ATOM 1774 C C . GLU A 1 237 ? -0.370 13.815 -6.810 1.00 91.19 237 GLU A C 1
ATOM 1776 O O . GLU A 1 237 ? 0.459 14.574 -7.312 1.00 91.19 237 GLU A O 1
ATOM 1781 N N . ASP A 1 238 ? -0.034 12.578 -6.423 1.00 92.94 238 ASP A N 1
ATOM 1782 C CA . ASP A 1 238 ? 1.338 12.055 -6.491 1.00 92.94 238 ASP A CA 1
ATOM 1783 C C . ASP A 1 238 ? 1.746 11.627 -7.917 1.00 92.94 238 ASP A C 1
ATOM 1785 O O . ASP A 1 238 ? 2.931 11.408 -8.176 1.00 92.94 238 ASP A O 1
ATOM 1789 N N . ALA A 1 239 ? 0.804 11.526 -8.865 1.00 94.31 239 ALA A N 1
ATOM 1790 C CA . ALA A 1 239 ? 1.073 11.005 -10.209 1.00 94.31 239 ALA A CA 1
ATOM 1791 C C . ALA A 1 239 ? 2.084 11.858 -10.999 1.00 94.31 239 ALA A C 1
ATOM 1793 O O . ALA A 1 239 ? 3.030 11.328 -11.587 1.00 94.31 239 ALA A O 1
ATOM 1794 N N . ALA A 1 240 ? 1.918 13.184 -11.002 1.00 94.00 240 ALA A N 1
ATOM 1795 C CA . ALA A 1 240 ? 2.813 14.088 -11.726 1.00 94.00 240 ALA A CA 1
ATOM 1796 C C . ALA A 1 240 ? 4.214 14.198 -11.081 1.00 94.00 240 ALA A C 1
ATOM 1798 O O . ALA A 1 240 ? 5.203 14.054 -11.812 1.00 94.00 240 ALA A O 1
ATOM 1799 N N . PRO A 1 241 ? 4.349 14.373 -9.748 1.00 93.94 241 PRO A N 1
ATOM 1800 C CA . PRO A 1 241 ? 5.645 14.298 -9.071 1.00 93.94 241 PRO A CA 1
ATOM 1801 C C . PRO A 1 241 ? 6.371 12.974 -9.322 1.00 93.94 241 PRO A C 1
ATOM 1803 O O . PRO A 1 241 ? 7.563 12.973 -9.633 1.00 93.94 241 PRO A O 1
ATOM 1806 N N . LEU A 1 242 ? 5.656 11.847 -9.261 1.00 94.38 242 LEU A N 1
ATOM 1807 C CA . LEU A 1 242 ? 6.243 10.538 -9.525 1.00 94.38 242 LEU A CA 1
ATOM 1808 C C . LEU A 1 242 ? 6.744 10.420 -10.970 1.00 94.38 242 LEU A C 1
ATOM 1810 O O . LEU A 1 242 ? 7.862 9.960 -11.194 1.00 94.38 242 LEU A O 1
ATOM 1814 N N . ALA A 1 243 ? 5.969 10.888 -11.951 1.00 95.75 243 ALA A N 1
ATOM 1815 C CA . ALA A 1 243 ? 6.401 10.919 -13.346 1.00 95.75 243 ALA A CA 1
ATOM 1816 C C . ALA A 1 243 ? 7.679 11.755 -13.546 1.00 95.75 243 ALA A C 1
ATOM 1818 O O . ALA A 1 243 ? 8.546 11.383 -14.338 1.00 95.75 243 ALA A O 1
ATOM 1819 N N . ALA A 1 244 ? 7.828 12.871 -12.827 1.00 95.69 244 ALA A N 1
ATOM 1820 C CA . ALA A 1 244 ? 9.055 13.667 -12.856 1.00 95.69 244 ALA A CA 1
ATOM 1821 C C . ALA A 1 244 ? 10.252 12.903 -12.262 1.00 95.69 244 ALA A C 1
ATOM 1823 O O . ALA A 1 244 ? 11.341 12.939 -12.838 1.00 95.69 244 ALA A O 1
ATOM 1824 N N . VAL A 1 245 ? 10.049 12.164 -11.165 1.00 94.94 245 VAL A N 1
ATOM 1825 C CA . VAL A 1 245 ? 11.081 11.292 -10.577 1.00 94.94 245 VAL A CA 1
ATOM 1826 C C . VAL A 1 245 ? 11.503 10.199 -11.560 1.00 94.94 245 VAL A C 1
ATOM 1828 O O . VAL A 1 245 ? 12.698 10.010 -11.762 1.00 94.94 245 VAL A O 1
ATOM 1831 N N . VAL A 1 246 ? 10.556 9.534 -12.228 1.00 94.62 246 VAL A N 1
ATOM 1832 C CA . VAL A 1 246 ? 10.861 8.500 -13.234 1.00 94.62 246 VAL A CA 1
ATOM 1833 C C . VAL A 1 246 ? 11.727 9.065 -14.364 1.00 94.62 246 VAL A C 1
ATOM 1835 O O . VAL A 1 246 ? 12.760 8.481 -14.680 1.00 94.62 246 VAL A O 1
ATOM 1838 N N . ARG A 1 247 ? 11.376 10.239 -14.911 1.00 95.25 247 ARG A N 1
ATOM 1839 C CA . ARG A 1 247 ? 12.184 10.904 -15.951 1.00 95.25 247 ARG A CA 1
ATOM 1840 C C . ARG A 1 247 ? 13.578 11.283 -15.458 1.00 95.25 247 ARG A C 1
ATOM 1842 O O . ARG A 1 247 ? 14.555 11.081 -16.170 1.00 95.25 247 ARG A O 1
ATOM 1849 N N . LYS A 1 248 ? 13.686 11.792 -14.227 1.00 95.44 248 LYS A N 1
ATOM 1850 C CA . LYS A 1 248 ? 14.977 12.129 -13.604 1.00 95.44 248 LYS A CA 1
ATOM 1851 C C . LYS A 1 248 ? 15.882 10.901 -13.447 1.00 95.44 248 LYS A C 1
ATOM 1853 O O . LYS A 1 248 ? 17.098 11.039 -13.511 1.00 95.44 248 LYS A O 1
ATOM 1858 N N . LEU A 1 249 ? 15.297 9.719 -13.262 1.00 91.38 249 LEU A N 1
ATOM 1859 C CA . LEU A 1 249 ? 16.007 8.440 -13.180 1.00 91.38 249 LEU A CA 1
ATOM 1860 C C . LEU A 1 249 ? 16.296 7.812 -14.559 1.00 91.38 249 LEU A C 1
ATOM 1862 O O . LEU A 1 249 ? 16.726 6.665 -14.620 1.00 91.38 249 LEU A O 1
ATOM 1866 N N . GLY A 1 250 ? 16.062 8.538 -15.659 1.00 90.88 250 GLY A N 1
ATOM 1867 C CA . GLY A 1 250 ? 16.294 8.055 -17.025 1.00 90.88 250 GLY A CA 1
ATOM 1868 C C . GLY A 1 250 ? 15.180 7.163 -17.580 1.00 90.88 250 GLY A C 1
ATOM 1869 O O . GLY A 1 250 ? 15.352 6.559 -18.634 1.00 90.88 250 GLY A O 1
ATOM 1870 N N . GLY A 1 251 ? 14.042 7.064 -16.886 1.00 91.56 251 GLY A N 1
ATOM 1871 C CA . GLY A 1 251 ? 12.870 6.337 -17.361 1.00 91.56 251 GLY A CA 1
ATOM 1872 C C . GLY A 1 251 ? 11.997 7.159 -18.312 1.00 91.56 251 GLY A C 1
ATOM 1873 O O . GLY A 1 251 ? 11.947 8.388 -18.253 1.00 91.56 251 GLY A O 1
ATOM 1874 N N . GLU A 1 252 ? 11.238 6.466 -19.156 1.00 93.75 252 GLU A N 1
ATOM 1875 C CA . GLU A 1 252 ? 10.215 7.065 -20.016 1.00 93.75 252 GLU A CA 1
ATOM 1876 C C . GLU A 1 252 ? 8.838 7.011 -19.339 1.00 93.75 252 GLU A C 1
ATOM 1878 O O . GLU A 1 252 ? 8.501 6.044 -18.656 1.00 93.75 252 GLU A O 1
ATOM 1883 N N . VAL A 1 253 ? 8.017 8.047 -19.544 1.00 94.75 253 VAL A N 1
ATOM 1884 C CA . VAL A 1 253 ? 6.638 8.107 -19.035 1.00 94.75 253 VAL A CA 1
ATOM 1885 C C . VAL A 1 253 ? 5.690 8.298 -20.207 1.00 94.75 253 VAL A C 1
ATOM 1887 O O . VAL A 1 253 ? 5.652 9.376 -20.798 1.00 94.75 253 VAL A O 1
ATOM 1890 N N . GLU A 1 254 ? 4.913 7.260 -20.509 1.00 92.50 254 GLU A N 1
ATOM 1891 C CA . GLU A 1 254 ? 3.930 7.265 -21.598 1.00 92.50 254 GLU A CA 1
ATOM 1892 C C . GLU A 1 254 ? 2.689 8.100 -21.247 1.00 92.50 254 GLU A C 1
ATOM 1894 O O . GLU A 1 254 ? 2.197 8.864 -22.073 1.00 92.50 254 GLU A O 1
ATOM 1899 N N . ALA A 1 255 ? 2.197 7.985 -20.010 1.00 90.88 255 ALA A N 1
ATOM 1900 C CA . ALA A 1 255 ? 1.072 8.758 -19.496 1.00 90.88 255 ALA A CA 1
ATOM 1901 C C . ALA A 1 255 ? 1.166 8.907 -17.971 1.00 90.88 255 ALA A C 1
ATOM 1903 O O . ALA A 1 255 ? 1.656 8.015 -17.280 1.00 90.88 255 ALA A O 1
ATOM 1904 N N . ALA A 1 256 ? 0.671 10.029 -17.449 1.00 90.75 256 ALA A N 1
ATOM 1905 C CA . ALA A 1 256 ? 0.488 10.258 -16.020 1.00 90.75 256 ALA A CA 1
ATOM 1906 C C . ALA A 1 256 ? -0.792 11.072 -15.817 1.00 90.75 256 ALA A C 1
ATOM 1908 O O . ALA A 1 256 ? -0.960 12.127 -16.426 1.00 90.75 256 ALA A O 1
ATOM 1909 N N . SER A 1 257 ? -1.699 10.569 -14.984 1.00 87.44 257 SER A N 1
ATOM 1910 C CA . SER A 1 257 ? -2.986 11.200 -14.708 1.00 87.44 257 SER A CA 1
ATOM 1911 C C . SER A 1 257 ? -3.318 11.035 -13.231 1.00 87.44 257 SER A C 1
ATOM 1913 O O . SER A 1 257 ? -3.118 9.962 -12.661 1.00 87.44 257 SER A O 1
ATOM 1915 N N . ALA A 1 258 ? -3.807 12.111 -12.622 1.00 81.19 258 ALA A N 1
ATOM 1916 C CA . ALA A 1 258 ? -4.515 12.045 -11.357 1.00 81.19 258 ALA A CA 1
ATOM 1917 C C . ALA A 1 258 ? -5.902 11.467 -11.666 1.00 81.19 258 ALA A C 1
ATOM 1919 O O . ALA A 1 258 ? -6.666 12.101 -12.393 1.00 81.19 258 ALA A O 1
ATOM 1920 N N . GLY A 1 259 ? -6.198 10.253 -11.193 1.00 64.50 259 GLY A N 1
ATOM 1921 C CA . GLY A 1 259 ? -7.531 9.668 -11.357 1.00 64.50 259 GLY A CA 1
ATOM 1922 C C . GLY A 1 259 ? -8.592 10.638 -10.831 1.00 64.50 259 GLY A C 1
ATOM 1923 O O . GLY A 1 259 ? -8.467 11.112 -9.703 1.00 64.50 259 GLY A O 1
ATOM 1924 N N . THR A 1 260 ? -9.562 10.976 -11.680 1.00 45.69 260 THR A N 1
ATOM 1925 C CA . THR A 1 260 ? -10.726 11.817 -11.351 1.00 45.69 260 THR A CA 1
ATOM 1926 C C . THR A 1 260 ? -11.782 11.035 -10.600 1.00 45.69 260 THR A C 1
ATOM 1928 O O . THR A 1 260 ? -12.046 9.890 -11.040 1.00 45.69 260 THR A O 1
#

pLDDT: mean 74.79, std 27.44, range [25.48, 98.25]

Radius of gyration: 27.5 Å; Cα contacts (8 Å, |Δi|>4): 258; chains: 1; bounding box: 101×39×72 Å